Protein AF-A0A976PVK6-F1 (afdb_monomer)

Secondary structure (DSSP, 8-state):
--------------TTS-EEEEEE-HHHHHHHTT--TTS-EEEEE-S---HHHHHHHTTSSEEEEE--GGGGGSTT--S----HHHHHHHHHHHSPPTTTPPEEEEEEETGGGG--HHHHHHHHHHHHHHEEEEEEEEE----SSEEESS--EEEEEETTEEEEEE----EEE-----HHHHHHH-TTS-----

Radius of gyration: 17.53 Å; Cα contacts (8 Å, |Δi|>4): 326; chains: 1; bounding box: 33×69×38 Å

Structure (mmCIF, N/CA/C/O backbone):
data_AF-A0A976PVK6-F1
#
_entry.id   AF-A0A976PVK6-F1
#
loop_
_atom_site.group_PDB
_atom_site.id
_atom_site.type_symbol
_atom_site.label_atom_id
_atom_site.label_alt_id
_atom_site.label_comp_id
_atom_site.label_asym_id
_atom_site.label_entity_id
_atom_site.label_seq_id
_atom_site.pdbx_PDB_ins_code
_atom_site.Cartn_x
_atom_site.Cartn_y
_atom_site.Cartn_z
_atom_site.occupancy
_atom_site.B_iso_or_equiv
_atom_site.auth_seq_id
_atom_site.auth_comp_id
_atom_site.auth_asym_id
_atom_site.auth_atom_id
_atom_site.pdbx_PDB_model_num
ATOM 1 N N . MET A 1 1 ? 12.144 49.327 -5.787 1.00 43.81 1 MET A N 1
ATOM 2 C CA . MET A 1 1 ? 12.340 48.146 -6.653 1.00 43.81 1 MET A CA 1
ATOM 3 C C . MET A 1 1 ? 11.264 47.147 -6.272 1.00 43.81 1 MET A C 1
ATOM 5 O O . MET A 1 1 ? 11.140 46.918 -5.077 1.00 43.81 1 MET A O 1
ATOM 9 N N . PRO A 1 2 ? 10.421 46.659 -7.193 1.00 40.00 2 PRO A N 1
ATOM 10 C CA . PRO A 1 2 ? 9.428 45.652 -6.845 1.00 40.00 2 PRO A CA 1
ATOM 11 C C . PRO A 1 2 ? 10.087 44.268 -6.781 1.00 40.00 2 PRO A C 1
ATOM 13 O O . PRO A 1 2 ? 10.789 43.870 -7.710 1.00 40.00 2 PRO A O 1
ATOM 16 N N . ASP A 1 3 ? 9.851 43.563 -5.675 1.00 42.78 3 ASP A N 1
ATOM 17 C CA . ASP A 1 3 ? 10.216 42.164 -5.470 1.00 42.78 3 ASP A CA 1
ATOM 18 C C . ASP A 1 3 ? 9.449 41.267 -6.450 1.00 42.78 3 ASP A C 1
ATOM 20 O O . ASP A 1 3 ? 8.226 41.125 -6.380 1.00 42.78 3 ASP A O 1
ATOM 24 N N . GLN A 1 4 ? 10.178 40.634 -7.368 1.00 41.22 4 GLN A N 1
ATOM 25 C CA . GLN A 1 4 ? 9.670 39.526 -8.169 1.00 41.22 4 GLN A CA 1
ATOM 26 C C . GLN A 1 4 ? 9.613 38.271 -7.289 1.00 41.22 4 GLN A C 1
ATOM 28 O O . GLN A 1 4 ? 10.562 37.491 -7.228 1.00 41.22 4 GLN A O 1
ATOM 33 N N . LYS A 1 5 ? 8.480 38.042 -6.619 1.00 39.50 5 LYS A N 1
ATOM 34 C CA . LYS A 1 5 ? 8.113 36.686 -6.192 1.00 39.50 5 LYS A CA 1
ATOM 35 C C . LYS A 1 5 ? 7.828 35.882 -7.459 1.00 39.50 5 LYS A C 1
ATOM 37 O O . LYS A 1 5 ? 6.766 36.011 -8.058 1.00 39.50 5 LYS A O 1
ATOM 42 N N . SER A 1 6 ? 8.812 35.099 -7.889 1.00 40.94 6 SER A N 1
ATOM 43 C CA . SER A 1 6 ? 8.623 34.066 -8.902 1.00 40.94 6 SER A CA 1
ATOM 44 C C . SER A 1 6 ? 7.643 33.038 -8.336 1.00 40.94 6 SER A C 1
ATOM 46 O O . SER A 1 6 ? 8.011 32.209 -7.506 1.00 40.94 6 SER A O 1
ATOM 48 N N . SER A 1 7 ? 6.371 33.149 -8.720 1.00 40.78 7 SER A N 1
ATOM 49 C CA . SER A 1 7 ? 5.374 32.098 -8.538 1.00 40.78 7 SER A CA 1
ATOM 50 C C . SER A 1 7 ? 5.781 30.920 -9.418 1.00 40.78 7 SER A C 1
ATOM 52 O O . SER A 1 7 ? 5.354 30.816 -10.564 1.00 40.78 7 SER A O 1
ATOM 54 N N . GLN A 1 8 ? 6.665 30.063 -8.908 1.00 38.94 8 GLN A N 1
ATOM 55 C CA . GLN A 1 8 ? 6.861 28.741 -9.485 1.00 38.94 8 GLN A CA 1
ATOM 56 C C . GLN A 1 8 ? 5.556 27.976 -9.275 1.00 38.94 8 GLN A C 1
ATOM 58 O O . GLN A 1 8 ? 5.147 27.743 -8.137 1.00 38.94 8 GLN A O 1
ATOM 63 N N . GLU A 1 9 ? 4.875 27.640 -10.371 1.00 43.16 9 GLU A N 1
ATOM 64 C CA . GLU A 1 9 ? 3.823 26.628 -10.330 1.00 43.16 9 GLU A CA 1
ATOM 65 C C . GLU A 1 9 ? 4.388 25.379 -9.639 1.00 43.16 9 GLU A C 1
ATOM 67 O O . GLU A 1 9 ? 5.546 25.021 -9.899 1.00 43.16 9 GLU A O 1
ATOM 72 N N . PRO A 1 10 ? 3.622 24.728 -8.746 1.00 52.03 10 PRO A N 1
ATOM 73 C CA . PRO A 1 10 ? 4.087 23.514 -8.099 1.00 52.03 10 PRO A CA 1
ATOM 74 C C . PRO A 1 10 ? 4.498 22.524 -9.187 1.00 52.03 10 PRO A C 1
ATOM 76 O O . PRO A 1 10 ? 3.724 22.223 -10.101 1.00 52.03 10 PRO A O 1
ATOM 79 N N . LYS A 1 11 ? 5.754 22.072 -9.121 1.00 56.41 11 LYS A N 1
ATOM 80 C CA . LYS A 1 11 ? 6.315 21.119 -10.076 1.00 56.41 11 LYS A CA 1
ATOM 81 C C . LYS A 1 11 ? 5.390 19.899 -10.076 1.00 56.41 11 LYS A C 1
ATOM 83 O O . LYS A 1 11 ? 5.230 19.254 -9.043 1.00 56.41 11 LYS A O 1
ATOM 88 N N . ARG A 1 12 ? 4.717 19.627 -11.201 1.00 64.88 12 ARG A N 1
ATOM 89 C CA . ARG A 1 12 ? 3.823 18.465 -11.301 1.00 64.88 12 ARG A CA 1
ATOM 90 C C . ARG A 1 12 ? 4.633 17.203 -11.027 1.00 64.88 12 ARG A C 1
ATOM 92 O O . ARG A 1 12 ? 5.734 17.059 -11.557 1.00 64.88 12 ARG A O 1
ATOM 99 N N . PHE A 1 13 ? 4.076 16.315 -10.211 1.00 74.38 13 PHE A N 1
ATOM 100 C CA . PHE A 1 13 ? 4.684 15.025 -9.922 1.00 74.38 13 PHE A CA 1
ATOM 101 C C . PHE A 1 13 ? 4.971 14.268 -11.228 1.00 74.38 13 PHE A C 1
ATOM 103 O O . PHE A 1 13 ? 4.110 14.164 -12.103 1.00 74.38 13 PHE A O 1
ATOM 110 N N . ASN A 1 14 ? 6.201 13.774 -11.357 1.00 80.44 14 ASN A N 1
ATOM 111 C CA . ASN A 1 14 ? 6.622 12.880 -12.424 1.00 80.44 14 ASN A CA 1
ATOM 112 C C . ASN A 1 14 ? 7.330 11.685 -11.771 1.00 80.44 14 ASN A C 1
ATOM 114 O O . ASN A 1 14 ? 8.466 11.846 -11.323 1.00 80.44 14 ASN A O 1
ATOM 118 N N . PRO A 1 15 ? 6.705 10.495 -11.718 1.00 77.69 15 PRO A N 1
ATOM 119 C CA . PRO A 1 15 ? 7.283 9.339 -11.044 1.00 77.69 15 PRO A CA 1
ATOM 120 C C . PRO A 1 15 ? 8.607 8.914 -11.681 1.00 77.69 15 PRO A C 1
ATOM 122 O O . PRO A 1 15 ? 9.445 8.355 -10.992 1.00 77.69 15 PRO A O 1
ATOM 125 N N . ALA A 1 16 ? 8.832 9.198 -12.969 1.00 79.94 16 ALA A N 1
ATOM 126 C CA . ALA A 1 16 ? 10.061 8.832 -13.668 1.00 79.94 16 ALA A CA 1
ATOM 127 C C . ALA A 1 16 ? 11.275 9.709 -13.300 1.00 79.94 16 ALA A C 1
ATOM 129 O O . ALA A 1 16 ? 12.406 9.329 -13.601 1.00 79.94 16 ALA A O 1
ATOM 130 N N . GLU A 1 17 ? 11.072 10.872 -12.672 1.00 83.56 17 GLU A N 1
ATOM 131 C CA . GLU A 1 17 ? 12.169 11.722 -12.205 1.00 83.56 17 GLU A CA 1
ATOM 132 C C . GLU A 1 17 ? 12.610 11.288 -10.798 1.00 83.56 17 GLU A C 1
ATOM 134 O O . GLU A 1 17 ? 11.773 11.190 -9.899 1.00 83.56 17 GLU A O 1
ATOM 139 N N . PRO A 1 18 ? 13.910 11.027 -10.569 1.00 86.56 18 PRO A N 1
ATOM 140 C CA . PRO A 1 18 ? 14.423 10.793 -9.227 1.00 86.56 18 PRO A CA 1
ATOM 141 C C . PRO A 1 18 ? 14.257 12.034 -8.354 1.00 86.56 18 PRO A C 1
ATOM 143 O O . PRO A 1 18 ? 14.458 13.164 -8.809 1.00 86.56 18 PRO A O 1
ATOM 146 N N . GLY A 1 19 ? 13.986 11.813 -7.075 1.00 88.06 19 GLY A N 1
ATOM 147 C CA . GLY A 1 19 ? 13.869 12.867 -6.083 1.00 88.06 19 GLY A CA 1
ATOM 148 C C . GLY A 1 19 ? 12.623 12.735 -5.226 1.00 88.06 19 GLY A C 1
ATOM 149 O O . GLY A 1 19 ? 11.872 11.763 -5.298 1.00 88.06 19 GLY A O 1
ATOM 150 N N . THR A 1 20 ? 12.440 13.758 -4.402 1.00 89.81 20 THR A N 1
ATOM 151 C CA . THR A 1 20 ? 11.363 13.847 -3.429 1.00 89.81 20 THR A CA 1
ATOM 152 C C . THR A 1 20 ? 10.418 14.965 -3.851 1.00 89.81 20 THR A C 1
ATOM 154 O O . THR A 1 20 ? 10.863 16.092 -4.065 1.00 89.81 20 THR A O 1
ATOM 157 N N . THR A 1 21 ? 9.136 14.655 -4.034 1.00 90.44 21 THR A N 1
ATOM 158 C CA . THR A 1 21 ? 8.115 15.631 -4.456 1.00 90.44 21 THR A CA 1
ATOM 159 C C . THR A 1 21 ? 6.865 15.465 -3.609 1.00 90.44 21 THR A C 1
ATOM 161 O O . THR A 1 21 ? 6.463 14.338 -3.343 1.00 90.44 21 THR A O 1
ATOM 164 N N . GLU A 1 22 ? 6.240 16.565 -3.203 1.00 92.69 22 GLU A N 1
ATOM 165 C CA . GLU A 1 22 ? 4.929 16.550 -2.549 1.00 92.69 22 GLU A CA 1
ATOM 166 C C . GLU A 1 22 ? 3.806 16.604 -3.589 1.00 92.69 22 GLU A C 1
ATOM 168 O O . GLU A 1 22 ? 3.895 17.317 -4.592 1.00 92.69 22 GLU A O 1
ATOM 173 N N . SER A 1 23 ? 2.734 15.853 -3.358 1.00 89.81 23 SER A N 1
ATOM 174 C CA . SER A 1 23 ? 1.532 15.904 -4.184 1.00 89.81 23 SER A CA 1
ATOM 175 C C . SER A 1 23 ? 0.278 15.682 -3.342 1.00 89.81 23 SER A C 1
ATOM 177 O O . SER A 1 23 ? 0.301 14.850 -2.427 1.00 89.81 23 SER A O 1
ATOM 179 N N . PRO A 1 24 ? -0.827 16.382 -3.654 1.00 90.62 24 PRO A N 1
ATOM 180 C CA . PRO A 1 24 ? -2.097 16.141 -2.991 1.00 90.62 24 PRO A CA 1
ATOM 181 C C . PRO A 1 24 ? -2.627 14.729 -3.289 1.00 90.62 24 PRO A C 1
ATOM 183 O O . PRO A 1 24 ? -2.391 14.175 -4.364 1.00 90.62 24 PRO A O 1
ATOM 186 N N . SER A 1 25 ? -3.378 14.161 -2.349 1.00 90.06 25 SER A N 1
ATOM 187 C CA . SER A 1 25 ? -3.993 12.838 -2.444 1.00 90.06 25 SER A CA 1
ATOM 188 C C . SER A 1 25 ? -5.412 12.849 -1.870 1.00 90.06 25 SER A C 1
ATOM 190 O O . SER A 1 25 ? -5.628 12.715 -0.665 1.00 90.06 25 SER A O 1
ATOM 192 N N . LEU A 1 26 ? -6.405 12.973 -2.756 1.00 88.31 26 LEU A N 1
ATOM 193 C CA . LEU A 1 26 ? -7.822 12.861 -2.384 1.00 88.31 26 LEU A CA 1
ATOM 194 C C . LEU A 1 26 ? -8.172 11.447 -1.909 1.00 88.31 26 LEU A C 1
ATOM 196 O O . LEU A 1 26 ? -8.953 11.286 -0.972 1.00 88.31 26 LEU A O 1
ATOM 200 N N . ALA A 1 27 ? -7.539 10.437 -2.506 1.00 87.81 27 ALA A N 1
ATOM 201 C CA . ALA A 1 27 ? -7.724 9.042 -2.135 1.00 87.81 27 ALA A CA 1
ATOM 202 C C . ALA A 1 27 ? -7.263 8.775 -0.693 1.00 87.81 27 ALA A C 1
ATOM 204 O O . ALA A 1 27 ? -7.933 8.048 0.038 1.00 87.81 27 ALA A O 1
ATOM 205 N N . LEU A 1 28 ? -6.155 9.395 -0.257 1.00 90.81 28 LEU A N 1
ATOM 206 C CA . LEU A 1 28 ? -5.709 9.313 1.136 1.00 90.81 28 LEU A CA 1
ATOM 207 C C . LEU A 1 28 ? -6.747 9.942 2.067 1.00 90.81 28 LEU A C 1
ATOM 209 O O . LEU A 1 28 ? -7.157 9.307 3.032 1.00 90.81 28 LEU A O 1
ATOM 213 N N . LYS A 1 29 ? -7.218 11.154 1.758 1.00 90.56 29 LYS A N 1
ATOM 214 C CA . LYS A 1 29 ? -8.251 11.821 2.559 1.00 90.56 29 LYS A CA 1
ATOM 215 C C . LYS A 1 29 ? -9.504 10.955 2.703 1.00 90.56 29 LYS A C 1
ATOM 217 O O . LYS A 1 29 ? -10.036 10.823 3.803 1.00 90.56 29 LYS A O 1
ATOM 222 N N . TYR A 1 30 ? -9.962 10.361 1.601 1.00 89.44 30 TYR A N 1
ATOM 223 C CA . TYR A 1 30 ? -11.107 9.454 1.597 1.00 89.44 30 TYR A CA 1
ATOM 224 C C . TYR A 1 30 ? -10.855 8.237 2.491 1.00 89.44 30 TYR A C 1
ATOM 226 O O . TYR A 1 30 ? -11.660 7.963 3.377 1.00 89.44 30 TYR A O 1
ATOM 234 N N . LEU A 1 31 ? -9.706 7.572 2.328 1.00 90.50 31 LEU A N 1
ATOM 235 C CA . LEU A 1 31 ? -9.296 6.429 3.143 1.00 90.50 31 LEU A CA 1
ATOM 236 C C . LEU A 1 31 ? -9.270 6.763 4.640 1.00 90.50 31 LEU A C 1
ATOM 238 O O . LEU A 1 31 ? -9.793 6.008 5.455 1.00 90.50 31 LEU A O 1
ATOM 242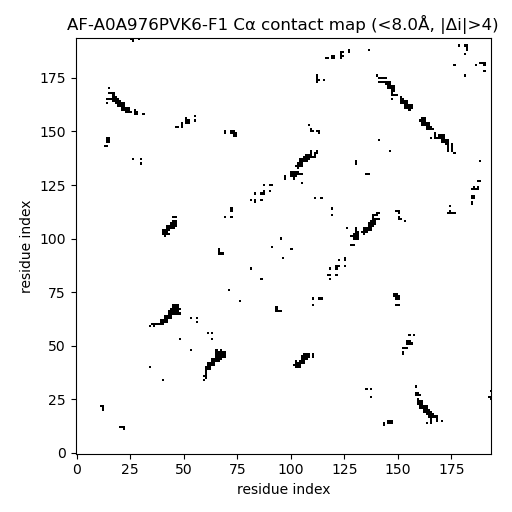 N N . LEU A 1 32 ? -8.669 7.893 5.010 1.00 88.25 32 LEU A N 1
ATOM 243 C CA . LEU A 1 32 ? -8.561 8.317 6.404 1.00 88.25 32 LEU A CA 1
ATOM 244 C C . LEU A 1 32 ? -9.927 8.661 7.009 1.00 88.25 32 LEU A C 1
ATOM 246 O O . LEU A 1 32 ? -10.105 8.499 8.210 1.00 88.25 32 LEU A O 1
ATOM 250 N N . GLY A 1 33 ? -10.916 9.038 6.193 1.00 85.38 33 GLY A N 1
ATOM 251 C CA . GLY A 1 33 ? -12.306 9.180 6.632 1.00 85.38 33 GLY A CA 1
ATOM 252 C C . GLY A 1 33 ? -12.946 7.874 7.124 1.00 85.38 33 GLY A C 1
ATOM 253 O O . GLY A 1 33 ? -13.927 7.926 7.863 1.00 85.38 33 GLY A O 1
ATOM 254 N N . TYR A 1 34 ? -12.393 6.710 6.760 1.00 80.38 34 TYR A N 1
ATOM 255 C CA . TYR A 1 34 ? -12.820 5.406 7.286 1.00 80.38 34 TYR A CA 1
ATOM 256 C C . TYR A 1 34 ? -12.156 5.039 8.615 1.00 80.38 34 TYR A C 1
ATOM 258 O O . TYR A 1 34 ? -12.634 4.134 9.306 1.00 80.38 34 TYR A O 1
ATOM 266 N N . LEU A 1 35 ? -11.068 5.720 8.986 1.00 80.88 35 LEU A N 1
ATOM 267 C CA . LEU A 1 35 ? -10.453 5.567 10.297 1.00 80.88 35 LEU A CA 1
ATOM 268 C C . LEU A 1 35 ? -11.247 6.390 11.311 1.00 80.88 35 LEU A C 1
ATOM 270 O O . LEU A 1 35 ? -11.014 7.576 11.516 1.00 80.88 35 LEU A O 1
ATOM 274 N N . ASP A 1 36 ? -12.214 5.731 11.940 1.00 68.38 36 ASP A N 1
ATOM 275 C CA . ASP A 1 36 ? -12.962 6.282 13.066 1.00 68.38 36 ASP A CA 1
ATOM 276 C C . ASP A 1 36 ? -12.055 6.367 14.306 1.00 68.38 36 ASP A C 1
ATOM 278 O O . ASP A 1 36 ? -11.472 5.368 14.735 1.00 68.38 36 ASP A O 1
ATOM 282 N N . GLU A 1 37 ? -11.964 7.551 14.917 1.00 62.62 37 GLU A N 1
ATOM 283 C CA . GLU A 1 37 ? -11.204 7.787 16.153 1.00 62.62 37 GLU A CA 1
ATOM 284 C C . GLU A 1 37 ? -11.664 6.879 17.310 1.00 62.62 37 GLU A C 1
ATOM 286 O O . GLU A 1 37 ? -10.880 6.548 18.206 1.00 62.62 37 GLU A O 1
ATOM 291 N N . THR A 1 38 ? -12.923 6.432 17.281 1.00 59.00 38 THR A N 1
ATOM 292 C CA . THR A 1 38 ? -13.561 5.642 18.341 1.00 59.00 38 THR A CA 1
ATOM 293 C C . THR A 1 38 ? -13.473 4.129 18.133 1.00 59.00 38 THR A C 1
ATOM 295 O O . THR A 1 38 ? -13.734 3.365 19.070 1.00 59.00 38 THR A O 1
ATOM 298 N N . ARG A 1 39 ? -13.070 3.667 16.941 1.00 80.19 39 ARG A N 1
ATOM 299 C CA . ARG A 1 39 ? -12.997 2.240 16.605 1.00 80.19 39 ARG A CA 1
ATOM 300 C C . ARG A 1 39 ? -11.556 1.802 16.381 1.00 80.19 39 ARG A C 1
ATOM 302 O O . ARG A 1 39 ? -10.885 2.241 15.453 1.00 80.19 39 ARG A O 1
ATOM 309 N N . TRP A 1 40 ? -11.119 0.831 17.183 1.00 88.56 40 TRP A N 1
ATOM 310 C CA . TRP A 1 40 ? -9.824 0.190 16.982 1.00 88.56 40 TRP A CA 1
ATOM 311 C C . TRP A 1 40 ? -9.748 -0.489 15.609 1.00 88.56 40 TRP A C 1
ATOM 313 O O . TRP A 1 40 ? -10.516 -1.419 15.346 1.00 88.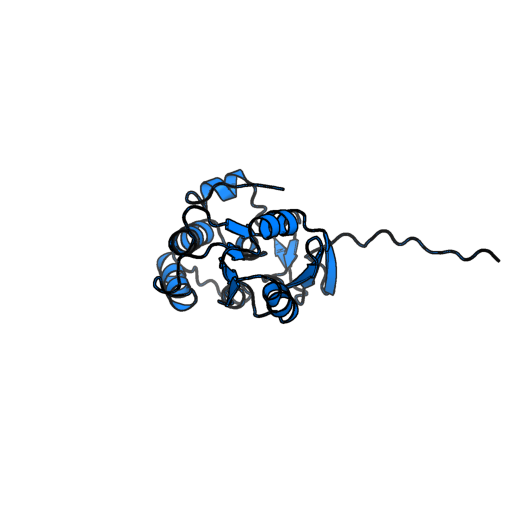56 40 TRP A O 1
ATOM 323 N N . SER A 1 41 ? -8.807 -0.054 14.771 1.00 92.50 41 SER A N 1
ATOM 324 C CA . SER A 1 41 ? -8.630 -0.555 13.401 1.00 92.50 41 SER A CA 1
ATOM 325 C C . SER A 1 41 ? -7.295 -1.286 13.223 1.00 92.50 41 SER A C 1
ATOM 327 O O . SER A 1 41 ? -6.295 -0.955 13.861 1.00 92.50 41 SER A O 1
ATOM 329 N N . LYS A 1 42 ? -7.245 -2.293 12.349 1.00 95.12 42 LYS A N 1
ATOM 330 C CA . LYS A 1 42 ? -5.987 -2.941 11.938 1.00 95.12 42 LYS A CA 1
ATOM 331 C C . LYS A 1 42 ? -5.599 -2.487 10.535 1.00 95.12 42 LYS A C 1
ATOM 333 O O . LYS A 1 42 ? -6.363 -2.693 9.594 1.00 95.12 42 LYS A O 1
ATOM 338 N N . VAL A 1 43 ? -4.400 -1.928 10.402 1.00 96.38 43 VAL A N 1
ATOM 339 C CA . VAL A 1 43 ? -3.846 -1.435 9.135 1.00 96.38 43 VAL A CA 1
ATOM 340 C C . VAL A 1 43 ? -2.658 -2.308 8.741 1.00 96.38 43 VAL A C 1
ATOM 342 O O . VAL A 1 43 ? -1.760 -2.525 9.552 1.00 96.38 43 VAL A O 1
ATOM 345 N N . LEU A 1 44 ? -2.656 -2.819 7.513 1.00 97.81 44 LEU A N 1
ATOM 346 C CA . LEU A 1 44 ? -1.528 -3.533 6.919 1.00 97.81 44 LEU A CA 1
ATOM 347 C C . LEU A 1 44 ? -0.866 -2.656 5.861 1.00 97.81 44 LEU A C 1
ATOM 349 O O . LEU A 1 44 ? -1.492 -2.328 4.862 1.00 97.81 44 LEU A O 1
ATOM 353 N N . ASP A 1 45 ? 0.400 -2.326 6.052 1.00 97.19 45 ASP A N 1
ATOM 354 C CA . ASP A 1 45 ? 1.241 -1.632 5.087 1.00 97.19 45 ASP A CA 1
ATOM 355 C C . ASP A 1 45 ? 2.089 -2.645 4.305 1.00 97.19 45 ASP A C 1
ATOM 357 O O . ASP A 1 45 ? 2.853 -3.424 4.884 1.00 97.19 45 ASP A O 1
ATOM 361 N N . LEU A 1 46 ? 1.918 -2.674 2.982 1.00 96.69 46 LEU A N 1
ATOM 362 C CA . LEU A 1 46 ? 2.693 -3.532 2.082 1.00 96.69 46 LEU A CA 1
ATOM 363 C C . LEU A 1 46 ? 3.979 -2.856 1.591 1.00 96.69 46 LEU A C 1
ATOM 365 O O . LEU A 1 46 ? 4.797 -3.517 0.951 1.00 96.69 46 LEU A O 1
ATOM 369 N N . GLY A 1 47 ? 4.155 -1.564 1.864 1.00 94.06 47 GLY A N 1
ATOM 370 C CA . GLY A 1 47 ? 5.382 -0.827 1.609 1.00 94.06 47 GLY A CA 1
ATOM 371 C C . GLY A 1 47 ? 6.435 -1.031 2.704 1.00 94.06 47 GLY A C 1
ATOM 372 O O . GLY A 1 47 ? 6.190 -1.709 3.710 1.00 94.06 47 GLY A O 1
ATOM 373 N N . PRO A 1 48 ? 7.632 -0.456 2.516 1.00 92.69 48 PRO A N 1
ATOM 374 C CA . PRO A 1 48 ? 8.678 -0.471 3.526 1.00 92.69 48 PRO A CA 1
ATOM 375 C C . PRO A 1 48 ? 8.287 0.368 4.743 1.00 92.69 48 PRO A C 1
ATOM 377 O O . PRO A 1 48 ? 7.460 1.277 4.668 1.00 92.69 48 PRO A O 1
ATOM 380 N N . ALA A 1 49 ? 8.942 0.108 5.874 1.00 94.25 49 ALA A N 1
ATOM 381 C CA . ALA A 1 49 ? 8.731 0.894 7.081 1.00 94.25 49 ALA A CA 1
ATOM 382 C C . ALA A 1 49 ? 9.220 2.340 6.897 1.00 94.25 49 ALA A C 1
ATOM 384 O O . ALA A 1 49 ? 10.420 2.620 6.922 1.00 94.25 49 ALA A O 1
ATOM 385 N N . VAL A 1 50 ? 8.274 3.267 6.747 1.00 95.56 50 VAL A N 1
ATOM 386 C CA . VAL A 1 50 ? 8.528 4.708 6.646 1.00 95.56 50 VAL A CA 1
ATOM 387 C C . VAL A 1 50 ? 8.189 5.369 7.978 1.00 95.56 50 VAL A C 1
ATOM 389 O O . VAL A 1 50 ? 7.036 5.362 8.404 1.00 95.56 50 VAL A O 1
ATOM 392 N N . GLY A 1 51 ? 9.187 5.973 8.631 1.00 96.06 51 GLY A N 1
ATOM 393 C CA . GLY A 1 51 ? 9.024 6.576 9.960 1.00 96.06 51 GLY A CA 1
ATOM 394 C C . GLY A 1 51 ? 7.913 7.627 10.024 1.00 96.06 51 GLY A C 1
ATOM 395 O O . GLY A 1 51 ? 7.137 7.623 10.972 1.00 96.06 51 GLY A O 1
ATOM 396 N N . ALA A 1 52 ? 7.777 8.455 8.983 1.00 95.56 52 ALA A N 1
ATOM 397 C CA . ALA A 1 52 ? 6.703 9.444 8.888 1.00 95.56 52 ALA A CA 1
ATOM 398 C C . ALA A 1 52 ? 5.304 8.800 8.879 1.00 95.56 52 ALA A C 1
ATOM 400 O O . ALA A 1 52 ? 4.413 9.284 9.566 1.00 95.56 52 ALA A O 1
ATOM 401 N N . ASN A 1 53 ? 5.120 7.675 8.176 1.00 96.31 53 ASN A N 1
ATOM 402 C CA . ASN A 1 53 ? 3.836 6.963 8.145 1.00 96.31 53 ASN A CA 1
ATOM 403 C C . ASN A 1 53 ? 3.533 6.322 9.497 1.00 96.31 53 ASN A C 1
ATOM 405 O O . ASN A 1 53 ? 2.405 6.399 9.973 1.00 96.31 53 ASN A O 1
ATOM 409 N N . VAL A 1 54 ? 4.540 5.705 10.126 1.00 96.50 54 VAL A N 1
ATOM 410 C CA . VAL A 1 54 ? 4.393 5.107 11.459 1.00 96.50 54 VAL A CA 1
ATOM 411 C C . VAL A 1 54 ? 3.968 6.170 12.467 1.00 96.50 54 VAL A C 1
ATOM 413 O O . VAL A 1 54 ? 2.971 5.967 13.153 1.00 96.50 54 VAL A O 1
ATOM 416 N N . GLU A 1 55 ? 4.675 7.304 12.506 1.00 96.00 55 GLU A N 1
ATOM 417 C CA . GLU A 1 55 ? 4.348 8.451 13.360 1.00 96.00 55 GLU A CA 1
ATOM 418 C C . GLU A 1 55 ? 2.926 8.953 13.074 1.00 96.00 55 GLU A C 1
ATOM 420 O O . GLU A 1 55 ? 2.125 9.098 13.995 1.00 96.00 55 GLU A O 1
ATOM 425 N N . PHE A 1 56 ? 2.573 9.125 11.796 1.00 94.62 56 PHE A N 1
ATOM 426 C CA . PHE A 1 56 ? 1.243 9.561 11.379 1.00 94.62 56 PHE A CA 1
ATOM 427 C C . PHE A 1 56 ? 0.143 8.617 11.877 1.00 94.62 56 PHE A C 1
ATOM 429 O O . PHE A 1 56 ? -0.877 9.078 12.376 1.00 94.62 56 PHE A O 1
ATOM 436 N N . PHE A 1 57 ? 0.328 7.298 11.803 1.00 93.00 57 PHE A N 1
ATOM 437 C CA . PHE A 1 57 ? -0.683 6.354 12.284 1.00 93.00 57 PHE A CA 1
ATOM 438 C C . PHE A 1 57 ? -0.810 6.305 13.815 1.00 93.00 57 PHE A C 1
ATOM 440 O O . PHE A 1 57 ? -1.842 5.844 14.303 1.00 93.00 57 PHE A O 1
ATOM 447 N N . THR A 1 58 ? 0.158 6.826 14.585 1.00 91.62 58 THR A N 1
ATOM 448 C CA . THR A 1 58 ? 0.044 6.892 16.059 1.00 91.62 58 THR A CA 1
ATOM 449 C C . THR A 1 58 ? -1.063 7.826 16.547 1.00 91.62 58 THR A C 1
ATOM 451 O O . THR A 1 58 ? -1.547 7.655 17.664 1.00 91.62 58 THR A O 1
ATOM 454 N N . GLN A 1 59 ? -1.494 8.783 15.716 1.00 89.75 59 GLN A N 1
ATOM 455 C CA . GLN A 1 59 ? -2.594 9.692 16.053 1.00 89.75 59 GLN A CA 1
ATOM 456 C C . GLN A 1 59 ? -3.978 9.026 15.935 1.00 89.75 59 GLN A C 1
ATOM 458 O O . GLN A 1 59 ? -4.971 9.604 16.366 1.00 89.75 59 GLN A O 1
ATOM 463 N N . TYR A 1 60 ? -4.053 7.815 15.369 1.00 90.25 60 TYR A N 1
ATOM 464 C CA . TYR A 1 60 ? -5.287 7.048 15.216 1.00 90.25 60 TYR A CA 1
ATOM 465 C C . TYR A 1 60 ? -5.324 5.867 16.186 1.00 90.25 60 TYR A C 1
ATOM 467 O O . TYR A 1 60 ? -4.302 5.260 16.508 1.00 90.25 60 TYR A O 1
ATOM 475 N N . SER A 1 61 ? -6.533 5.464 16.578 1.00 91.19 61 SER A N 1
ATOM 476 C CA . SER A 1 61 ? -6.789 4.224 17.317 1.00 91.19 61 SER A CA 1
ATOM 477 C C . SER A 1 61 ? -6.569 2.996 16.419 1.00 91.19 61 SER A C 1
ATOM 479 O O . SER A 1 61 ? -7.520 2.318 16.032 1.00 91.19 61 SER A O 1
ATOM 481 N N . CYS A 1 62 ? -5.324 2.703 16.033 1.00 92.56 62 CYS A N 1
ATOM 482 C CA . CYS A 1 62 ? -5.028 1.595 15.131 1.00 92.56 62 CYS A CA 1
ATOM 483 C C . CYS A 1 62 ? -3.773 0.794 15.496 1.00 92.56 62 CYS A C 1
ATOM 485 O O . CYS A 1 62 ? -2.858 1.268 16.169 1.00 92.56 62 CYS A O 1
ATOM 487 N N . LYS A 1 63 ? -3.729 -0.455 15.019 1.00 94.19 63 LYS A N 1
ATOM 488 C CA . LYS A 1 63 ? -2.517 -1.278 15.001 1.00 94.19 63 LYS A CA 1
ATOM 489 C C . LYS A 1 63 ? -1.986 -1.365 13.578 1.00 94.19 63 LYS A C 1
ATOM 491 O O . LYS A 1 63 ? -2.641 -1.969 12.727 1.00 94.19 63 LYS A O 1
ATOM 496 N N . LEU A 1 64 ? -0.791 -0.825 13.362 1.00 95.94 64 LEU A N 1
ATOM 497 C CA . LEU A 1 64 ? -0.072 -0.908 12.096 1.00 95.94 64 LEU A CA 1
ATOM 498 C C . LEU A 1 64 ? 0.777 -2.187 12.030 1.00 95.94 64 LEU A C 1
ATOM 500 O O . LEU A 1 64 ? 1.517 -2.509 12.961 1.00 95.94 64 LEU A O 1
ATOM 504 N N . PHE A 1 65 ? 0.669 -2.908 10.920 1.00 97.25 65 PHE A N 1
ATOM 505 C CA . PHE A 1 65 ? 1.495 -4.056 10.552 1.00 97.25 65 PHE A CA 1
ATOM 506 C C . PHE A 1 65 ? 2.234 -3.710 9.264 1.00 97.25 65 PHE A C 1
ATOM 508 O O . PHE A 1 65 ? 1.630 -3.124 8.377 1.00 97.25 65 PHE A O 1
ATOM 515 N N . ILE A 1 66 ? 3.509 -4.075 9.146 1.00 96.25 66 ILE A N 1
ATOM 516 C CA . ILE A 1 66 ? 4.333 -3.757 7.972 1.00 96.25 66 ILE A CA 1
ATOM 517 C C . ILE A 1 66 ? 4.872 -5.067 7.405 1.00 96.25 66 ILE A C 1
ATOM 519 O O . ILE A 1 66 ? 5.517 -5.822 8.133 1.00 96.25 66 ILE A O 1
ATOM 523 N N . ALA A 1 67 ? 4.578 -5.337 6.134 1.00 94.38 67 ALA A N 1
ATOM 524 C CA . ALA A 1 67 ? 5.003 -6.548 5.431 1.00 94.38 67 ALA A CA 1
ATOM 525 C C . ALA A 1 67 ? 6.175 -6.312 4.464 1.00 94.38 67 ALA A C 1
ATOM 527 O O . ALA A 1 67 ? 6.891 -7.260 4.164 1.00 94.38 67 ALA A O 1
ATOM 528 N N . ASP A 1 68 ? 6.374 -5.074 3.989 1.00 92.25 68 ASP A N 1
ATOM 529 C CA . ASP A 1 68 ? 7.435 -4.692 3.043 1.00 92.25 68 ASP A CA 1
ATOM 530 C C . ASP A 1 68 ? 7.578 -5.652 1.848 1.00 92.25 68 ASP A C 1
ATOM 532 O O . ASP A 1 68 ? 8.595 -6.315 1.629 1.00 92.25 68 ASP A O 1
ATOM 536 N N . LEU A 1 69 ? 6.525 -5.716 1.035 1.00 91.00 69 LEU A N 1
ATOM 537 C CA . LEU A 1 69 ? 6.537 -6.501 -0.192 1.00 91.00 69 LEU A CA 1
ATOM 538 C C . LEU A 1 69 ? 7.394 -5.858 -1.282 1.00 91.00 69 LEU A C 1
ATOM 540 O O . LEU A 1 69 ? 7.807 -6.555 -2.202 1.00 91.00 69 LEU A O 1
ATOM 544 N N . PHE A 1 70 ? 7.708 -4.565 -1.204 1.00 87.94 70 PHE A N 1
ATOM 545 C CA . PHE A 1 70 ? 8.401 -3.833 -2.271 1.00 87.94 70 PHE A CA 1
ATOM 546 C C . PHE A 1 70 ? 9.754 -4.445 -2.626 1.00 87.94 70 PHE A C 1
ATOM 548 O O . PHE A 1 70 ? 10.121 -4.491 -3.802 1.00 87.94 70 PHE A O 1
ATOM 555 N N . GLN A 1 71 ? 10.463 -4.992 -1.635 1.00 78.88 71 GLN A N 1
ATOM 556 C CA . GLN A 1 71 ? 11.724 -5.702 -1.852 1.00 78.88 71 GLN A CA 1
ATOM 557 C C . GLN A 1 71 ? 11.574 -6.914 -2.773 1.00 78.88 71 GLN A C 1
ATOM 559 O O . GLN A 1 71 ? 12.500 -7.254 -3.511 1.00 78.88 71 GLN A O 1
ATOM 564 N N . ALA A 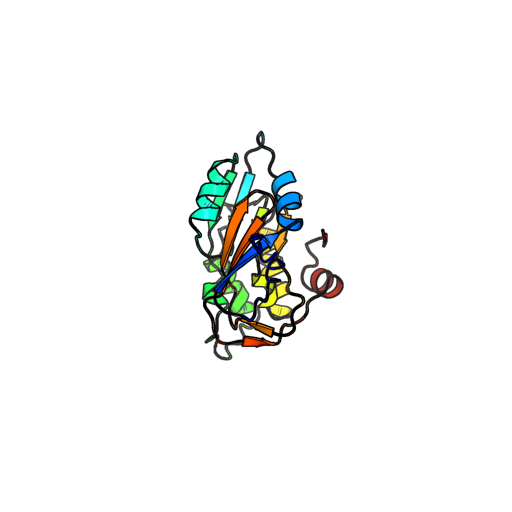1 72 ? 10.404 -7.554 -2.774 1.00 76.56 72 ALA A N 1
ATOM 565 C CA . ALA A 1 72 ? 10.127 -8.614 -3.719 1.00 76.56 72 ALA A CA 1
ATOM 566 C C . ALA A 1 72 ? 9.953 -8.054 -5.137 1.00 76.56 72 ALA A C 1
ATOM 568 O O . ALA A 1 72 ? 10.298 -8.773 -6.068 1.00 76.56 72 ALA A O 1
ATOM 569 N N . PHE A 1 73 ? 9.427 -6.833 -5.330 1.00 74.62 73 PHE A N 1
ATOM 570 C CA . PHE A 1 73 ? 8.955 -6.252 -6.609 1.00 74.62 73 PHE A CA 1
ATOM 571 C C . PHE A 1 73 ? 9.942 -5.327 -7.364 1.00 74.62 73 PHE A C 1
ATOM 573 O O . PHE A 1 73 ? 9.535 -4.628 -8.288 1.00 74.62 73 PHE A O 1
ATOM 580 N N . GLY A 1 74 ? 11.243 -5.356 -7.038 1.00 65.38 74 GLY A N 1
ATOM 581 C CA . GLY A 1 74 ? 12.283 -4.534 -7.690 1.00 65.38 74 GLY A CA 1
ATOM 582 C C . GLY A 1 74 ? 13.015 -5.156 -8.905 1.00 65.38 74 GLY A C 1
ATOM 583 O O . GLY A 1 74 ? 12.818 -6.328 -9.238 1.00 65.38 74 GLY A O 1
ATOM 584 N N . PRO A 1 75 ? 13.911 -4.397 -9.570 1.00 54.44 75 PRO A N 1
ATOM 585 C CA . PRO A 1 75 ? 14.728 -4.860 -10.694 1.00 54.44 75 PRO A CA 1
ATOM 586 C C . PRO A 1 75 ? 15.703 -5.951 -10.249 1.00 54.44 75 PRO A C 1
ATOM 588 O O . PRO A 1 75 ? 16.275 -5.894 -9.162 1.00 54.44 75 PRO A O 1
ATOM 591 N N . GLY A 1 76 ? 15.907 -6.957 -11.098 1.00 52.50 76 GLY A N 1
ATOM 592 C CA . GLY A 1 76 ? 16.642 -8.164 -10.710 1.00 52.50 76 GLY A CA 1
ATOM 593 C C . GLY A 1 76 ? 15.746 -9.263 -10.137 1.00 52.50 76 GLY A C 1
ATOM 594 O O . GLY A 1 76 ? 16.254 -10.334 -9.797 1.00 52.50 76 GLY A O 1
ATOM 595 N N . ARG A 1 77 ? 14.415 -9.075 -10.170 1.00 60.81 77 ARG A N 1
ATOM 596 C CA . ARG A 1 77 ? 13.518 -10.151 -10.603 1.00 60.81 77 ARG A CA 1
ATOM 597 C C . ARG A 1 77 ? 14.059 -10.672 -11.921 1.00 60.81 77 ARG A C 1
ATOM 599 O O . ARG A 1 77 ? 13.693 -10.192 -12.988 1.00 60.81 77 ARG A O 1
ATOM 606 N N . GLY A 1 78 ? 15.015 -11.595 -11.875 1.00 43.19 78 GLY A N 1
ATOM 607 C CA . GLY A 1 78 ? 15.341 -12.377 -13.052 1.00 43.19 78 GLY A CA 1
ATOM 608 C C . GLY A 1 78 ? 14.036 -12.933 -13.611 1.00 43.19 78 GLY A C 1
ATOM 609 O O . GLY A 1 78 ? 13.021 -12.959 -12.919 1.00 43.19 78 GLY A O 1
ATOM 610 N N . ASN A 1 79 ? 14.065 -13.426 -14.835 1.00 44.22 79 ASN A N 1
ATOM 611 C CA . ASN A 1 79 ? 12.939 -14.085 -15.489 1.00 44.22 79 ASN A CA 1
ATOM 612 C C . ASN A 1 79 ? 12.429 -15.359 -14.756 1.00 44.22 79 ASN A C 1
ATOM 614 O O . ASN A 1 79 ? 11.915 -16.271 -15.393 1.00 44.22 79 ASN A O 1
ATOM 618 N N . LEU A 1 80 ? 12.602 -15.467 -13.430 1.00 48.88 80 LEU A N 1
ATOM 619 C CA . LEU A 1 80 ? 11.633 -16.042 -12.510 1.00 48.88 80 LEU A CA 1
ATOM 620 C C . LEU A 1 80 ? 10.279 -15.394 -12.803 1.00 48.88 80 LEU A C 1
ATOM 622 O O . LEU A 1 80 ? 9.800 -14.539 -12.065 1.00 48.88 80 LEU A O 1
ATOM 626 N N . GLU A 1 81 ? 9.658 -15.853 -13.889 1.00 52.53 81 GLU A N 1
ATOM 627 C CA . GLU A 1 81 ? 8.233 -16.095 -13.909 1.00 52.53 81 GLU A CA 1
ATOM 628 C C . GLU A 1 81 ? 7.933 -16.748 -12.567 1.00 52.53 81 GLU A C 1
ATOM 630 O O . GLU A 1 81 ? 8.203 -17.935 -12.336 1.00 52.53 81 GLU A O 1
ATOM 635 N N . LEU A 1 82 ? 7.459 -15.945 -11.621 1.00 56.75 82 LEU A N 1
ATOM 636 C CA . LEU A 1 82 ? 6.816 -16.481 -10.453 1.00 56.75 82 LEU A CA 1
ATOM 637 C C . LEU A 1 82 ? 5.521 -17.066 -11.000 1.00 56.75 82 LEU A C 1
ATOM 639 O O . LEU A 1 82 ? 4.469 -16.446 -10.910 1.00 56.75 82 LEU A O 1
ATOM 643 N N . SER A 1 83 ? 5.611 -18.262 -11.598 1.00 63.75 83 SER A N 1
ATOM 644 C CA . SER A 1 83 ? 4.452 -19.104 -11.870 1.00 63.75 83 SER A CA 1
ATOM 645 C C . SER A 1 83 ? 3.535 -18.993 -10.656 1.00 63.75 83 SER A C 1
ATOM 647 O O . SER A 1 83 ? 4.040 -18.944 -9.529 1.00 63.75 83 SER A O 1
ATOM 649 N N . GLY A 1 84 ? 2.216 -18.905 -10.844 1.00 66.31 84 GLY A N 1
ATOM 650 C CA . GLY A 1 84 ? 1.304 -18.503 -9.759 1.00 66.31 84 GLY A CA 1
ATOM 651 C C . GLY A 1 84 ? 1.529 -19.231 -8.418 1.00 66.31 84 GLY A C 1
ATOM 652 O O . GLY A 1 84 ? 1.343 -18.649 -7.350 1.00 66.31 84 GLY A O 1
ATOM 653 N N . GLY A 1 85 ? 2.030 -20.475 -8.444 1.00 79.56 85 GLY A N 1
ATOM 654 C CA . GLY A 1 85 ? 2.455 -21.218 -7.252 1.00 79.56 85 GLY A CA 1
ATOM 655 C C . GLY A 1 85 ? 3.662 -20.639 -6.490 1.00 79.56 85 GLY A C 1
ATOM 656 O O . GLY A 1 85 ? 3.653 -20.640 -5.258 1.00 79.56 85 GLY A O 1
ATOM 657 N N . ALA A 1 86 ? 4.691 -20.135 -7.176 1.00 82.75 86 ALA A N 1
ATOM 658 C CA . ALA A 1 86 ? 5.861 -19.508 -6.557 1.00 82.75 86 ALA A CA 1
ATOM 659 C C . ALA A 1 86 ? 5.505 -18.167 -5.898 1.00 82.75 86 ALA A C 1
ATOM 661 O O . ALA A 1 86 ? 5.857 -17.953 -4.736 1.00 82.75 86 ALA A O 1
ATOM 662 N N . LEU A 1 87 ? 4.738 -17.316 -6.591 1.00 85.81 87 LEU A N 1
ATOM 663 C CA . LEU A 1 87 ? 4.234 -16.067 -6.016 1.00 85.81 87 LEU A CA 1
ATOM 664 C C . LEU A 1 87 ? 3.334 -16.344 -4.809 1.00 85.81 87 LEU A C 1
ATOM 666 O O . LEU A 1 87 ? 3.517 -15.747 -3.753 1.00 85.81 87 LEU A O 1
ATOM 670 N N . SER A 1 88 ? 2.404 -17.297 -4.928 1.00 89.44 88 SER A N 1
ATOM 671 C CA . SER A 1 88 ? 1.510 -17.650 -3.824 1.00 89.44 88 SER A CA 1
ATOM 672 C C . SER A 1 88 ? 2.276 -18.093 -2.577 1.00 89.44 88 SER A C 1
ATOM 674 O O . SER A 1 88 ? 1.908 -17.708 -1.471 1.00 89.44 88 SER A O 1
ATOM 676 N N . ARG A 1 89 ? 3.335 -18.898 -2.729 1.00 89.38 89 ARG A N 1
ATOM 677 C CA . ARG A 1 89 ? 4.167 -19.319 -1.594 1.00 89.38 89 ARG A CA 1
ATOM 678 C C . ARG A 1 89 ? 4.897 -18.135 -0.970 1.00 89.38 89 ARG A C 1
ATOM 680 O O . ARG A 1 89 ? 4.965 -18.051 0.249 1.00 89.38 89 ARG A O 1
ATOM 687 N N . ARG A 1 90 ? 5.423 -17.231 -1.796 1.00 87.31 90 ARG A N 1
ATOM 688 C CA . ARG A 1 90 ? 6.118 -16.034 -1.322 1.00 87.31 90 ARG A CA 1
ATOM 689 C C . ARG A 1 90 ? 5.182 -15.127 -0.525 1.00 87.31 90 ARG A C 1
ATOM 691 O O . ARG A 1 90 ? 5.510 -14.749 0.590 1.00 87.31 90 ARG A O 1
ATOM 698 N N . LEU A 1 91 ? 3.985 -14.863 -1.047 1.00 91.38 91 LEU A N 1
ATOM 699 C CA . LEU A 1 91 ? 2.968 -14.077 -0.347 1.00 91.38 91 LEU A CA 1
ATOM 700 C C . LEU A 1 91 ? 2.564 -14.719 0.986 1.00 91.38 91 LEU A C 1
ATOM 702 O O . LEU A 1 91 ? 2.407 -14.011 1.966 1.00 91.38 91 LEU A O 1
ATOM 706 N N . GLN A 1 92 ? 2.463 -16.050 1.063 1.00 91.19 92 GLN A N 1
ATOM 707 C CA . GLN A 1 92 ? 2.197 -16.748 2.331 1.00 91.19 92 GLN A CA 1
ATOM 708 C C . GLN A 1 92 ? 3.315 -16.597 3.371 1.00 91.19 92 GLN A C 1
ATOM 710 O O . GLN A 1 92 ? 3.050 -16.770 4.557 1.00 91.19 92 GLN A O 1
ATOM 715 N N . GLN A 1 93 ? 4.553 -16.350 2.936 1.00 90.56 93 GLN A N 1
ATOM 716 C CA . GLN A 1 93 ? 5.705 -16.161 3.818 1.00 90.56 93 GLN A CA 1
ATOM 717 C C . GLN A 1 93 ? 5.830 -14.710 4.285 1.00 90.56 93 GLN A C 1
ATOM 719 O O . GLN A 1 93 ? 6.123 -14.481 5.455 1.00 90.56 93 GLN A O 1
ATOM 724 N N . ASP A 1 94 ? 5.610 -13.761 3.374 1.00 91.06 94 ASP A N 1
ATOM 725 C CA . ASP A 1 94 ? 5.848 -12.339 3.628 1.00 91.06 94 ASP A CA 1
ATOM 726 C C . ASP A 1 94 ? 4.617 -11.630 4.223 1.00 91.06 94 ASP A C 1
ATOM 728 O O . ASP A 1 94 ? 4.756 -10.632 4.927 1.00 91.06 94 ASP A O 1
ATOM 732 N N . LEU A 1 95 ? 3.399 -12.124 3.962 1.00 94.44 95 LEU A N 1
ATOM 733 C CA . LEU A 1 95 ? 2.179 -11.545 4.528 1.00 94.44 95 LEU A CA 1
ATOM 734 C C . LEU A 1 95 ? 1.895 -12.063 5.947 1.00 94.44 95 LEU A C 1
ATOM 736 O O . LEU A 1 95 ? 2.214 -13.211 6.272 1.00 94.44 95 LEU A O 1
ATOM 740 N N . PRO A 1 96 ? 1.204 -11.263 6.784 1.00 93.88 96 PRO A N 1
ATOM 741 C CA . PRO A 1 96 ? 0.731 -11.720 8.081 1.00 93.88 96 PRO A CA 1
ATOM 742 C C . PRO A 1 96 ? -0.128 -12.984 7.986 1.00 93.88 96 PRO A C 1
ATOM 744 O O . PRO A 1 96 ? -0.935 -13.166 7.071 1.00 93.88 96 PRO A O 1
ATOM 747 N N . SER A 1 97 ? 0.002 -13.840 8.993 1.00 90.88 97 SER A N 1
ATOM 748 C CA . SER A 1 97 ? -0.816 -15.038 9.138 1.00 90.88 97 SER A CA 1
ATOM 749 C C . SER A 1 97 ? -2.290 -14.697 9.416 1.00 90.88 97 SER A C 1
ATOM 751 O O . SER A 1 97 ? -2.632 -13.620 9.908 1.00 90.88 97 SER A O 1
ATOM 753 N N . ARG A 1 98 ? -3.201 -15.628 9.099 1.00 86.31 98 ARG A N 1
ATOM 754 C CA . ARG A 1 98 ? -4.661 -15.402 9.182 1.00 86.31 98 ARG A CA 1
ATOM 755 C C . ARG A 1 98 ? -5.189 -15.100 10.590 1.00 86.31 98 ARG A C 1
ATOM 757 O O . ARG A 1 98 ? -6.261 -14.525 10.711 1.00 86.31 98 ARG A O 1
ATOM 764 N N . ASP A 1 99 ? -4.468 -15.477 11.637 1.00 89.81 99 ASP A N 1
ATOM 765 C CA . ASP 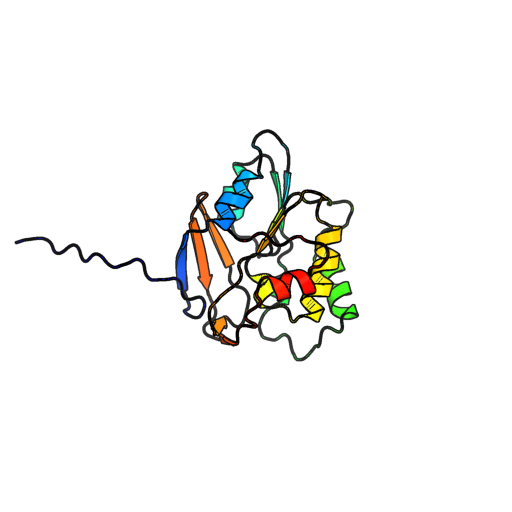A 1 99 ? -4.766 -15.136 13.035 1.00 89.81 99 ASP A CA 1
ATOM 766 C C . ASP A 1 99 ? -4.519 -13.651 13.359 1.00 89.81 99 ASP A C 1
ATOM 768 O O . ASP A 1 99 ? -5.102 -13.111 14.300 1.00 89.81 99 ASP A O 1
ATOM 772 N N . GLN A 1 100 ? -3.693 -12.967 12.565 1.00 91.38 100 GLN A N 1
ATOM 773 C CA . GLN A 1 100 ? -3.461 -11.525 12.678 1.00 91.38 100 GLN A CA 1
ATOM 774 C C . GLN A 1 100 ? -4.536 -10.709 11.940 1.00 91.38 100 GLN A C 1
ATOM 776 O O . GLN A 1 100 ? -4.773 -9.551 12.295 1.00 91.38 100 GLN A O 1
ATOM 781 N N . ALA A 1 101 ? -5.236 -11.335 10.991 1.00 91.62 101 ALA A N 1
ATOM 782 C CA . ALA A 1 101 ? -6.362 -10.796 10.231 1.00 91.62 101 ALA A CA 1
ATOM 783 C C . ALA A 1 101 ? -7.674 -10.779 11.071 1.00 91.62 101 ALA A C 1
ATOM 785 O O . ALA A 1 101 ? -7.691 -11.274 12.203 1.00 91.62 101 ALA A O 1
ATOM 786 N N . PRO A 1 102 ? -8.786 -10.203 10.575 1.00 95.19 102 PRO A N 1
ATOM 787 C CA . PRO A 1 102 ? -8.897 -9.385 9.367 1.00 95.19 102 PRO A CA 1
ATOM 788 C C . PRO A 1 102 ? -8.299 -7.981 9.551 1.00 95.19 102 PRO A C 1
ATOM 790 O O . PRO A 1 102 ? -8.228 -7.484 10.674 1.00 95.19 102 PRO A O 1
ATOM 793 N N . PHE A 1 103 ? -7.894 -7.348 8.452 1.0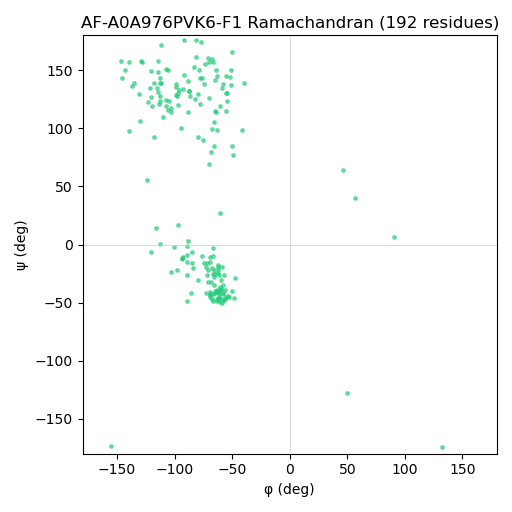0 96.44 103 PHE A N 1
ATOM 794 C CA . PHE A 1 103 ? -7.451 -5.954 8.393 1.00 96.44 103 PHE A CA 1
ATOM 795 C C . PHE A 1 103 ? -8.581 -5.052 7.894 1.00 96.44 103 PHE A C 1
ATOM 797 O O . PHE A 1 103 ? -9.307 -5.407 6.964 1.00 96.44 103 PHE A O 1
ATOM 804 N N . ASP A 1 104 ? -8.741 -3.888 8.515 1.00 95.00 104 ASP A N 1
ATOM 805 C CA . ASP A 1 104 ? -9.708 -2.875 8.084 1.00 95.00 104 ASP A CA 1
ATOM 806 C C . ASP A 1 104 ? -9.160 -2.073 6.897 1.00 95.00 104 ASP A C 1
ATOM 808 O O . ASP A 1 104 ? -9.926 -1.643 6.042 1.00 95.00 104 ASP A O 1
ATOM 812 N N . ILE A 1 105 ? -7.836 -1.907 6.819 1.00 95.94 105 ILE A N 1
ATOM 813 C CA . ILE A 1 105 ? -7.159 -1.213 5.721 1.00 95.94 105 ILE A CA 1
ATOM 814 C C . ILE A 1 105 ? -5.909 -1.990 5.312 1.00 95.94 105 ILE A C 1
ATOM 816 O O . ILE A 1 105 ? -5.127 -2.415 6.163 1.00 95.94 105 ILE A O 1
ATOM 820 N N . ILE A 1 106 ? -5.699 -2.129 4.007 1.00 97.62 106 ILE A N 1
ATOM 821 C CA . ILE A 1 106 ? -4.465 -2.620 3.398 1.00 97.62 106 ILE A CA 1
ATOM 822 C C . ILE A 1 106 ? -3.914 -1.519 2.484 1.00 97.62 106 ILE A C 1
ATOM 824 O O . ILE A 1 106 ? -4.574 -1.120 1.529 1.00 97.62 106 ILE A O 1
ATOM 828 N N . LEU A 1 107 ? -2.706 -1.033 2.761 1.00 97.69 107 LEU A N 1
ATOM 829 C CA . LEU A 1 107 ? -1.996 -0.026 1.976 1.00 97.69 107 LEU A CA 1
ATOM 830 C C . LEU A 1 107 ? -1.060 -0.734 0.993 1.00 97.69 107 LEU A C 1
ATOM 832 O O . LEU A 1 107 ? 0.014 -1.203 1.364 1.00 97.69 107 LEU A O 1
ATOM 836 N N . ALA A 1 108 ? -1.482 -0.835 -0.264 1.00 96.50 108 ALA A N 1
ATOM 837 C CA . ALA A 1 108 ? -0.659 -1.355 -1.352 1.00 96.50 108 ALA A CA 1
ATOM 838 C C . ALA A 1 108 ? 0.171 -0.269 -2.044 1.00 96.50 108 ALA A C 1
ATOM 840 O O . ALA A 1 108 ? 1.108 -0.609 -2.763 1.00 96.50 108 ALA A O 1
ATOM 841 N N . TRP A 1 109 ? -0.145 1.013 -1.823 1.00 95.62 109 TRP A N 1
ATOM 842 C CA . TRP A 1 109 ? 0.560 2.141 -2.437 1.00 95.62 109 TRP A CA 1
ATOM 843 C C . TRP A 1 109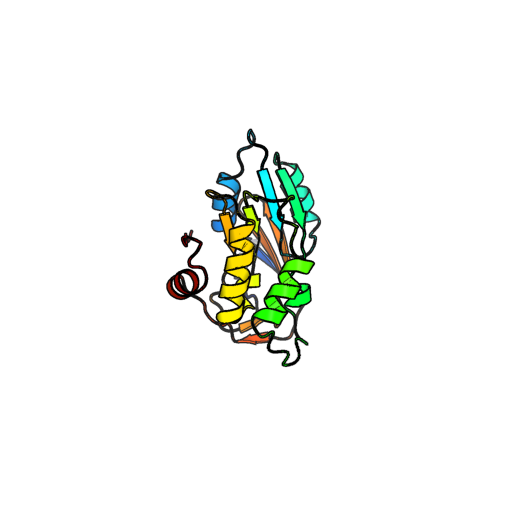 ? 0.684 1.934 -3.956 1.00 95.62 109 TRP A C 1
ATOM 845 O O . TRP A 1 109 ? -0.314 1.648 -4.609 1.00 95.62 109 TRP A O 1
ATOM 855 N N . ASP A 1 110 ? 1.871 2.029 -4.544 1.00 92.12 110 ASP A N 1
ATOM 856 C CA . ASP A 1 110 ? 2.084 1.827 -5.977 1.00 92.12 110 ASP A CA 1
ATOM 857 C C . ASP A 1 110 ? 2.359 0.375 -6.391 1.00 92.12 110 ASP A C 1
ATOM 859 O O . ASP A 1 110 ? 2.551 0.132 -7.584 1.00 92.12 110 ASP A O 1
ATOM 863 N N . LEU A 1 111 ? 2.329 -0.593 -5.465 1.00 93.38 111 LEU A N 1
ATOM 864 C CA . LEU A 1 111 ? 2.680 -1.997 -5.714 1.00 93.38 111 LEU A CA 1
ATOM 865 C C . LEU A 1 111 ? 1.960 -2.589 -6.928 1.00 93.38 111 LEU A C 1
ATOM 867 O O . LEU A 1 111 ? 2.565 -3.316 -7.714 1.00 93.38 111 LEU A O 1
ATOM 871 N N . LEU A 1 112 ? 0.675 -2.262 -7.103 1.00 93.69 112 LEU A N 1
ATOM 872 C CA . LEU A 1 112 ? -0.142 -2.802 -8.192 1.00 93.69 112 LEU A CA 1
ATOM 873 C C . LEU A 1 112 ? 0.377 -2.411 -9.583 1.00 93.69 112 LEU A C 1
ATOM 875 O O . LEU A 1 112 ? 0.160 -3.157 -10.532 1.00 93.69 112 LEU A O 1
ATOM 879 N N . ASN A 1 113 ? 1.118 -1.304 -9.715 1.00 93.06 113 ASN A N 1
ATOM 880 C CA . ASN A 1 113 ? 1.733 -0.908 -10.988 1.00 93.06 113 ASN A CA 1
ATOM 881 C C . ASN A 1 113 ? 2.887 -1.835 -11.420 1.00 93.06 113 ASN A C 1
ATOM 883 O O . ASN A 1 113 ? 3.376 -1.723 -12.544 1.00 93.06 113 ASN A O 1
ATOM 887 N N . TYR A 1 114 ? 3.342 -2.722 -10.531 1.00 91.69 114 TYR A N 1
ATOM 888 C CA . TYR A 1 114 ? 4.498 -3.600 -10.729 1.00 91.69 114 TYR A CA 1
ATOM 889 C C . TYR A 1 114 ? 4.125 -5.078 -10.828 1.00 91.69 114 TYR A C 1
ATOM 891 O O . TYR A 1 114 ? 5.017 -5.911 -10.987 1.00 91.69 114 TYR A O 1
ATOM 899 N N . LEU A 1 115 ? 2.832 -5.393 -10.734 1.00 90.69 115 LEU A N 1
ATOM 900 C CA . LEU A 1 115 ? 2.296 -6.737 -10.905 1.00 90.69 115 LEU A CA 1
ATOM 901 C C . LEU A 1 115 ? 1.883 -6.937 -12.355 1.00 90.69 115 LEU A C 1
ATOM 903 O O . LEU A 1 115 ? 1.182 -6.093 -12.908 1.00 90.69 115 LEU A O 1
ATOM 907 N N . GLU A 1 116 ? 2.253 -8.065 -12.947 1.00 89.38 116 GLU A N 1
ATOM 908 C CA . GLU A 1 116 ? 1.604 -8.547 -14.167 1.00 89.38 116 GLU A CA 1
ATOM 909 C C . GLU A 1 116 ? 0.176 -9.051 -13.845 1.00 89.38 116 GLU A C 1
ATOM 911 O O . GLU A 1 116 ? -0.121 -9.357 -12.685 1.00 89.38 116 GLU A O 1
ATOM 916 N N . PRO A 1 117 ? -0.735 -9.176 -14.828 1.00 91.00 117 PRO A N 1
ATOM 917 C CA . PRO A 1 117 ? -2.143 -9.501 -14.569 1.00 91.00 117 PRO A CA 1
ATOM 918 C C . PRO A 1 117 ? -2.378 -10.760 -13.713 1.00 91.00 117 PRO A C 1
ATOM 920 O O . PRO A 1 117 ? -3.141 -10.735 -12.747 1.00 91.00 117 PRO A O 1
ATOM 923 N N . GLU A 1 118 ? -1.666 -11.855 -13.997 1.00 89.56 118 GLU A N 1
ATOM 924 C CA . GLU A 1 118 ? -1.769 -13.103 -13.220 1.00 89.56 118 GLU A CA 1
ATOM 925 C C . GLU A 1 118 ? -1.211 -12.963 -11.791 1.00 89.56 118 GLU A C 1
ATOM 927 O O . GLU A 1 118 ? -1.692 -13.600 -10.839 1.00 89.56 118 GLU A O 1
ATOM 932 N N . GLU A 1 119 ? -0.191 -12.116 -11.622 1.00 90.62 119 GLU A N 1
ATOM 933 C CA . GLU A 1 119 ? 0.371 -11.793 -10.314 1.00 90.62 119 GLU A CA 1
ATOM 934 C C . GLU A 1 119 ? -0.618 -10.960 -9.499 1.00 90.62 119 GLU A C 1
ATOM 936 O O . GLU A 1 119 ? -0.803 -11.231 -8.311 1.00 90.62 119 GLU A O 1
ATOM 941 N N . MET A 1 120 ? -1.297 -10.005 -10.141 1.00 92.81 120 MET A N 1
ATOM 942 C CA . MET A 1 120 ? -2.339 -9.182 -9.532 1.00 92.81 120 MET A CA 1
ATOM 943 C C . MET A 1 120 ? -3.512 -10.033 -9.053 1.00 92.81 120 MET A C 1
ATOM 945 O O . MET A 1 120 ? -3.930 -9.887 -7.908 1.00 92.81 120 MET A O 1
ATOM 949 N N . GLU A 1 121 ? -3.977 -10.989 -9.857 1.00 94.00 121 GLU A N 1
ATOM 950 C CA . GLU A 1 121 ? -5.025 -11.928 -9.440 1.00 94.00 121 GLU A CA 1
ATOM 951 C C . GLU A 1 121 ? -4.601 -12.782 -8.245 1.00 94.00 121 GLU A C 1
ATOM 953 O O . GLU A 1 121 ? -5.376 -13.030 -7.314 1.00 94.00 121 GLU A O 1
ATOM 958 N N . THR A 1 122 ? -3.353 -13.247 -8.253 1.00 93.12 122 THR A N 1
ATOM 959 C CA . THR A 1 122 ? -2.812 -14.050 -7.158 1.00 93.12 122 THR A CA 1
ATOM 960 C C . THR A 1 122 ? -2.683 -13.228 -5.882 1.00 93.12 122 THR A C 1
ATOM 962 O O . THR A 1 122 ? -3.171 -13.665 -4.837 1.00 93.12 122 THR A O 1
ATOM 965 N N . ALA A 1 123 ? -2.096 -12.034 -5.960 1.00 93.69 123 ALA A N 1
ATOM 966 C CA . ALA A 1 123 ? -2.001 -11.100 -4.846 1.00 93.69 123 ALA A CA 1
ATOM 967 C C . ALA A 1 123 ? -3.391 -10.718 -4.326 1.00 93.69 123 ALA A C 1
ATOM 969 O O . ALA A 1 123 ? -3.643 -10.836 -3.130 1.00 93.69 123 ALA A O 1
ATOM 970 N N . GLY A 1 124 ? -4.322 -10.381 -5.218 1.00 95.06 124 GLY A N 1
ATOM 971 C CA . GLY A 1 124 ? -5.700 -10.025 -4.896 1.00 95.06 124 GLY A CA 1
ATOM 972 C C . GLY A 1 124 ? -6.406 -11.081 -4.052 1.00 95.06 124 GLY A C 1
ATOM 973 O O . GLY A 1 124 ? -7.019 -10.742 -3.043 1.00 95.06 124 GLY A O 1
ATOM 974 N N . ARG A 1 125 ? -6.257 -12.372 -4.381 1.00 95.25 125 ARG A N 1
ATOM 975 C CA . ARG A 1 125 ? -6.825 -13.466 -3.567 1.00 95.25 125 ARG A CA 1
ATOM 976 C C . ARG A 1 125 ? -6.235 -13.532 -2.156 1.00 95.25 125 ARG A C 1
ATOM 978 O O . ARG A 1 125 ? -6.976 -13.772 -1.202 1.00 95.25 125 ARG A O 1
ATOM 985 N N . HIS A 1 126 ? -4.923 -13.337 -2.011 1.00 95.44 126 HIS A N 1
ATOM 986 C CA . HIS A 1 126 ? -4.264 -13.329 -0.697 1.00 95.44 126 HIS A CA 1
ATOM 987 C C . HIS A 1 126 ? -4.658 -12.102 0.126 1.00 95.44 126 HIS A C 1
ATOM 989 O O . HIS A 1 126 ? -4.989 -12.241 1.300 1.00 95.44 126 HIS A O 1
ATOM 995 N N . LEU A 1 127 ? -4.699 -10.921 -0.492 1.00 96.50 127 LEU A N 1
ATOM 996 C CA . LEU A 1 127 ? -5.098 -9.683 0.176 1.00 96.50 127 LEU A CA 1
ATOM 997 C C . LEU A 1 127 ? -6.574 -9.714 0.585 1.00 96.50 127 LEU A C 1
ATOM 999 O O . LEU A 1 127 ? -6.893 -9.382 1.722 1.00 96.50 127 LEU A O 1
ATOM 1003 N N . ALA A 1 128 ? -7.472 -10.201 -0.276 1.00 95.94 128 ALA A N 1
ATOM 1004 C CA . ALA A 1 128 ? -8.893 -10.352 0.049 1.00 95.94 128 ALA A CA 1
ATOM 1005 C C . ALA A 1 128 ? -9.120 -11.304 1.232 1.00 95.94 128 ALA A C 1
ATOM 1007 O O . ALA A 1 128 ? -9.978 -11.068 2.074 1.00 95.94 128 ALA A O 1
ATOM 1008 N N . ALA A 1 129 ? -8.315 -12.363 1.335 1.00 95.69 129 ALA A N 1
ATOM 1009 C CA . ALA A 1 129 ? -8.365 -13.297 2.453 1.00 95.69 129 ALA A CA 1
ATOM 1010 C C . ALA A 1 129 ? -7.910 -12.701 3.798 1.00 95.69 129 ALA A C 1
ATOM 1012 O O . ALA A 1 129 ? -8.222 -13.279 4.844 1.00 95.69 129 ALA A O 1
ATOM 1013 N N . LEU A 1 130 ? -7.151 -11.604 3.763 1.00 96.88 130 LEU A N 1
ATOM 1014 C CA . LEU A 1 130 ? -6.692 -10.855 4.930 1.00 96.88 130 LEU A CA 1
ATOM 1015 C C . LEU A 1 130 ? -7.572 -9.631 5.210 1.00 96.88 130 LEU A C 1
ATOM 1017 O O . LEU A 1 130 ? -7.599 -9.154 6.341 1.00 96.88 130 LEU A O 1
ATOM 1021 N N . CYS A 1 131 ? -8.299 -9.133 4.214 1.00 96.31 131 CYS A N 1
ATOM 1022 C CA . CYS A 1 131 ? -9.165 -7.971 4.343 1.00 96.31 131 CYS A CA 1
ATOM 1023 C C . CYS A 1 131 ? -10.467 -8.317 5.083 1.00 96.31 131 CYS A C 1
ATOM 1025 O O . CYS A 1 131 ? -11.035 -9.401 4.932 1.00 96.31 131 CYS A O 1
ATOM 1027 N N . SER A 1 132 ? -10.963 -7.387 5.897 1.00 94.38 132 SER A N 1
ATOM 1028 C CA . SER A 1 132 ? -12.300 -7.498 6.478 1.00 94.38 132 SER A CA 1
ATOM 1029 C C . SER A 1 132 ? -13.380 -7.307 5.397 1.00 94.38 132 SER A C 1
ATOM 1031 O O . SER A 1 132 ? -13.127 -6.637 4.398 1.00 94.38 132 SER A O 1
ATOM 1033 N N . PRO A 1 133 ? -14.615 -7.813 5.583 1.00 90.38 133 PRO A N 1
ATOM 1034 C CA . PRO A 1 133 ? -15.686 -7.649 4.591 1.00 90.38 133 PRO A CA 1
ATOM 1035 C C . PRO A 1 133 ? -16.060 -6.196 4.248 1.00 90.38 133 PRO A C 1
ATOM 1037 O O . PRO A 1 133 ? -16.705 -5.966 3.233 1.00 90.38 133 PRO A O 1
ATOM 1040 N N . LYS A 1 134 ? -15.709 -5.230 5.108 1.00 89.44 134 LYS A N 1
ATOM 1041 C CA . LYS A 1 134 ? -15.893 -3.784 4.882 1.00 89.44 134 LYS A CA 1
ATOM 1042 C C . LYS A 1 134 ? -14.556 -3.038 4.811 1.00 89.44 134 LYS A C 1
ATOM 1044 O O . LYS A 1 134 ? -14.523 -1.826 4.994 1.00 89.44 134 LYS A O 1
ATOM 1049 N N . GLY A 1 135 ? -13.462 -3.779 4.667 1.00 92.56 135 GLY A N 1
ATOM 1050 C CA . GLY A 1 135 ? -12.124 -3.222 4.657 1.00 92.56 135 GLY A CA 1
ATOM 1051 C C . GLY A 1 135 ? -11.767 -2.661 3.292 1.00 92.56 135 GLY A C 1
ATOM 1052 O O . GLY A 1 135 ? -12.374 -3.011 2.279 1.00 92.56 135 GLY A O 1
ATOM 1053 N N . LEU A 1 136 ? -10.759 -1.801 3.280 1.00 95.00 136 LEU A N 1
ATOM 1054 C CA . LEU A 1 136 ? -10.312 -1.104 2.085 1.00 95.00 136 LEU A CA 1
ATOM 1055 C C . LEU A 1 136 ? -8.929 -1.582 1.660 1.00 95.00 136 LEU A C 1
ATOM 1057 O O . LEU A 1 136 ? -8.032 -1.754 2.485 1.00 95.00 136 LEU A O 1
ATOM 1061 N N . LEU A 1 137 ? -8.752 -1.751 0.352 1.00 96.31 137 LEU A N 1
ATOM 1062 C CA . LEU A 1 137 ? -7.448 -1.870 -0.285 1.00 96.31 137 LEU A CA 1
ATOM 1063 C C . LEU A 1 137 ? -7.132 -0.531 -0.951 1.00 96.31 137 LEU A C 1
ATOM 1065 O O . LEU A 1 137 ? -7.803 -0.133 -1.898 1.00 96.31 137 LEU A O 1
ATOM 1069 N N . PHE A 1 138 ? -6.113 0.156 -0.453 1.00 96.25 138 PHE A N 1
ATOM 1070 C CA . PHE A 1 138 ? -5.662 1.435 -0.981 1.00 96.25 138 PHE A CA 1
ATOM 1071 C C . PHE A 1 138 ? -4.474 1.240 -1.922 1.00 96.25 138 PHE A C 1
ATOM 1073 O O . PHE A 1 138 ? -3.469 0.643 -1.533 1.00 96.25 138 PHE A O 1
ATOM 1080 N N . ALA A 1 139 ? -4.562 1.786 -3.133 1.00 95.06 139 ALA A N 1
ATOM 1081 C CA . ALA A 1 139 ? -3.472 1.786 -4.101 1.00 95.06 139 ALA A CA 1
ATOM 1082 C C . ALA A 1 139 ? -3.431 3.097 -4.901 1.00 95.06 139 ALA A C 1
ATOM 1084 O O . ALA A 1 139 ? -4.458 3.723 -5.152 1.00 95.06 139 ALA A O 1
ATOM 1085 N N . LEU A 1 140 ? -2.232 3.487 -5.327 1.00 93.19 140 LEU A N 1
ATOM 1086 C CA . LEU A 1 140 ? -1.945 4.647 -6.162 1.00 93.19 140 LEU A CA 1
ATOM 1087 C C . LEU A 1 140 ? -1.504 4.159 -7.539 1.00 93.19 140 LEU A C 1
ATOM 1089 O O . LEU A 1 140 ? -0.427 3.588 -7.705 1.00 93.19 140 LEU A O 1
ATOM 1093 N N . LEU A 1 141 ? -2.358 4.373 -8.533 1.00 91.88 141 LEU A N 1
ATOM 1094 C CA . LEU A 1 141 ? -2.152 3.904 -9.899 1.00 91.88 141 LEU A CA 1
ATOM 1095 C C . LEU A 1 141 ? -1.605 5.050 -10.747 1.00 91.88 141 LEU A C 1
ATOM 1097 O O . LEU A 1 141 ? -2.154 6.151 -10.760 1.00 91.88 141 LEU A O 1
ATOM 1101 N N . SER A 1 142 ? -0.502 4.801 -11.449 1.00 88.50 142 SER A N 1
ATOM 1102 C CA . SER A 1 142 ? 0.161 5.835 -12.240 1.00 88.50 142 SER A CA 1
ATOM 1103 C C . SER A 1 142 ? -0.425 5.926 -13.646 1.00 88.50 142 SER A C 1
ATOM 1105 O O . SER A 1 142 ? -0.537 4.934 -14.366 1.00 88.50 142 SER A O 1
ATOM 1107 N N . ASN A 1 143 ? -0.729 7.149 -14.082 1.00 86.56 143 ASN A N 1
ATOM 1108 C CA . ASN A 1 143 ? -1.154 7.440 -15.453 1.00 86.56 143 ASN A CA 1
ATOM 1109 C C . ASN A 1 143 ? 0.024 7.749 -16.402 1.00 86.56 143 ASN A C 1
ATOM 1111 O O . ASN A 1 143 ? -0.190 7.972 -17.595 1.00 86.56 143 ASN A O 1
ATOM 1115 N N . HIS A 1 144 ? 1.260 7.752 -15.898 1.00 88.75 144 HIS A N 1
ATOM 1116 C CA . HIS A 1 144 ? 2.452 8.057 -16.685 1.00 88.75 144 HIS A CA 1
ATOM 1117 C C . HIS A 1 144 ? 2.885 6.864 -17.540 1.00 88.75 144 HIS A C 1
ATOM 1119 O O . HIS A 1 144 ? 2.698 5.712 -17.162 1.00 88.75 144 HIS A O 1
ATOM 1125 N N . HIS A 1 145 ? 3.505 7.139 -18.692 1.00 89.12 145 HIS A N 1
ATOM 1126 C CA . HIS A 1 145 ? 4.012 6.106 -19.608 1.00 89.12 145 HIS A CA 1
ATOM 1127 C C . HIS A 1 145 ? 5.254 5.378 -19.100 1.00 89.12 145 HIS A C 1
ATOM 1129 O O . HIS A 1 145 ? 5.502 4.233 -19.476 1.00 89.12 145 HIS A O 1
ATOM 1135 N N . LEU A 1 146 ? 6.033 6.048 -18.255 1.00 91.75 146 LEU A N 1
ATOM 1136 C CA . LEU A 1 146 ? 7.239 5.512 -17.652 1.00 91.75 146 LEU A CA 1
ATOM 1137 C C . LEU A 1 146 ? 7.097 5.550 -16.138 1.00 91.75 146 LEU A C 1
ATOM 1139 O O . LEU A 1 146 ? 6.691 6.564 -15.570 1.00 91.75 146 LEU A O 1
ATOM 1143 N N . LEU A 1 147 ? 7.465 4.441 -15.513 1.00 91.75 147 LEU A N 1
ATOM 1144 C CA . LEU A 1 147 ? 7.586 4.300 -14.069 1.00 91.75 147 LEU A CA 1
ATOM 1145 C C . LEU A 1 147 ? 9.050 4.060 -13.721 1.00 91.75 147 LEU A C 1
ATOM 1147 O O . LEU A 1 147 ? 9.789 3.553 -14.568 1.00 91.75 147 LEU A O 1
ATOM 1151 N N . PRO A 1 148 ? 9.476 4.344 -12.487 1.00 91.38 148 PRO A N 1
ATOM 1152 C CA . PRO A 1 148 ? 10.688 3.760 -11.936 1.00 91.38 148 PRO A CA 1
ATOM 1153 C C . PRO A 1 148 ? 10.672 2.242 -12.095 1.00 91.38 148 PRO A C 1
ATOM 1155 O O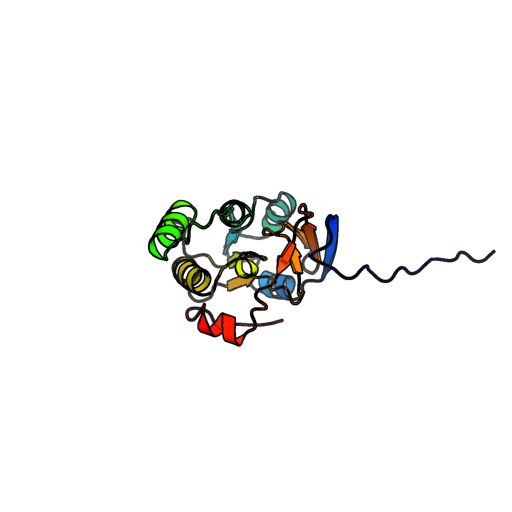 . PRO A 1 148 ? 9.612 1.621 -12.085 1.00 91.38 148 PRO A O 1
ATOM 1158 N N . ASP A 1 149 ? 11.841 1.627 -12.218 1.00 89.81 149 ASP A N 1
ATOM 1159 C CA . ASP A 1 149 ? 11.986 0.171 -12.363 1.00 89.81 149 ASP A CA 1
ATOM 1160 C C . ASP A 1 149 ? 11.578 -0.654 -11.122 1.00 89.81 149 ASP A C 1
ATOM 1162 O O . ASP A 1 149 ? 11.586 -1.884 -11.169 1.00 89.81 149 ASP A O 1
ATOM 1166 N N . ARG A 1 150 ? 11.205 0.015 -10.028 1.00 89.25 150 ARG A N 1
ATOM 1167 C CA . ARG A 1 150 ? 10.751 -0.544 -8.749 1.00 89.25 150 ARG A CA 1
ATOM 1168 C C . ARG A 1 150 ? 9.699 0.355 -8.101 1.00 89.25 150 ARG A C 1
ATOM 1170 O O . ARG A 1 150 ? 9.734 1.554 -8.382 1.00 89.25 150 ARG A O 1
ATOM 1177 N N . PRO A 1 151 ? 8.862 -0.183 -7.199 1.00 91.81 151 PRO A N 1
ATOM 1178 C CA . PRO A 1 151 ? 7.990 0.625 -6.353 1.00 91.81 151 PRO A CA 1
ATOM 1179 C C . PRO A 1 151 ? 8.750 1.731 -5.603 1.00 91.81 151 PRO A C 1
ATOM 1181 O O . PRO A 1 151 ? 9.896 1.524 -5.182 1.00 91.81 151 PRO A O 1
ATOM 1184 N N . ILE A 1 152 ? 8.121 2.891 -5.428 1.00 91.44 152 ILE A N 1
ATOM 1185 C CA . ILE A 1 152 ? 8.682 4.053 -4.724 1.00 91.44 152 ILE A CA 1
ATOM 1186 C C . ILE A 1 152 ? 8.054 4.235 -3.348 1.00 91.44 152 ILE A C 1
ATOM 1188 O O . ILE A 1 152 ? 6.891 3.927 -3.129 1.00 91.44 152 ILE A O 1
ATOM 1192 N N . CYS A 1 153 ? 8.811 4.781 -2.402 1.00 91.81 153 CYS A N 1
ATOM 1193 C CA . CYS A 1 153 ? 8.294 5.000 -1.056 1.00 91.81 153 CYS A CA 1
ATOM 1194 C C . CYS A 1 153 ? 7.385 6.233 -1.004 1.00 91.81 153 CYS A C 1
ATOM 1196 O O . CYS A 1 153 ? 7.680 7.264 -1.614 1.00 91.81 153 CYS A O 1
ATOM 1198 N N . PHE A 1 154 ? 6.335 6.145 -0.190 1.00 94.19 154 PHE A N 1
ATOM 1199 C CA . PHE A 1 154 ? 5.428 7.251 0.099 1.00 94.19 154 PHE A CA 1
ATOM 1200 C C . PHE A 1 154 ? 5.525 7.618 1.575 1.00 94.19 154 PHE A C 1
ATOM 1202 O O . PHE A 1 154 ? 5.510 6.735 2.433 1.00 94.19 154 PHE A O 1
ATOM 1209 N N . SER A 1 155 ? 5.608 8.915 1.866 1.00 95.00 155 SER A N 1
ATOM 1210 C CA . SER A 1 155 ? 5.502 9.452 3.226 1.00 95.00 155 SER A CA 1
ATOM 1211 C C . SER A 1 155 ? 4.247 10.310 3.352 1.00 95.00 155 SER A C 1
ATOM 1213 O O . SER A 1 155 ? 4.024 11.186 2.519 1.00 95.00 155 SER A O 1
ATOM 1215 N N . ILE A 1 156 ? 3.442 10.093 4.386 1.00 95.81 156 ILE A N 1
ATOM 1216 C CA . ILE A 1 156 ? 2.286 10.930 4.703 1.00 95.81 156 ILE A CA 1
ATOM 1217 C C . ILE A 1 156 ? 2.786 12.208 5.373 1.00 95.81 156 ILE A C 1
ATOM 1219 O O . ILE A 1 156 ? 3.451 12.150 6.406 1.00 95.81 156 ILE A O 1
ATOM 1223 N N . VAL A 1 157 ? 2.479 13.353 4.763 1.00 95.19 157 VAL A N 1
ATOM 1224 C CA . VAL A 1 157 ? 2.777 14.675 5.332 1.00 95.19 157 VAL A CA 1
ATOM 1225 C C . VAL A 1 157 ? 1.606 15.124 6.199 1.00 95.19 157 VAL A C 1
ATOM 1227 O O . VAL A 1 157 ? 1.792 15.511 7.350 1.00 95.19 157 VAL A O 1
ATOM 1230 N N . ASP A 1 158 ? 0.395 15.016 5.655 1.00 93.00 158 ASP A N 1
ATOM 1231 C CA . ASP A 1 158 ? -0.865 15.297 6.333 1.00 93.00 158 ASP A CA 1
ATOM 1232 C C . ASP A 1 158 ? -2.017 14.509 5.676 1.00 93.00 158 ASP A C 1
ATOM 1234 O O . ASP A 1 158 ? -1.798 13.665 4.806 1.00 93.00 158 ASP A O 1
ATOM 1238 N N . ILE A 1 159 ? -3.257 14.775 6.098 1.00 91.69 159 ILE A N 1
ATOM 1239 C CA . ILE A 1 159 ? -4.461 14.076 5.619 1.00 91.69 159 ILE A CA 1
ATOM 1240 C C . ILE A 1 159 ? -4.741 14.238 4.112 1.00 91.69 159 ILE A C 1
ATOM 1242 O O . ILE A 1 159 ? -5.530 13.474 3.558 1.00 91.69 159 ILE A O 1
ATOM 1246 N N . GLU A 1 160 ? -4.141 15.228 3.454 1.00 92.56 160 GLU A N 1
ATOM 1247 C CA . GLU A 1 160 ? -4.363 15.570 2.048 1.00 92.56 160 GLU A CA 1
ATOM 1248 C C . GLU A 1 160 ? -3.084 15.491 1.209 1.00 92.56 160 GLU A C 1
ATOM 1250 O O . GLU A 1 160 ? -3.174 15.595 -0.013 1.00 92.56 160 GLU A O 1
ATOM 1255 N N . THR A 1 161 ? -1.915 15.272 1.816 1.00 93.62 161 THR A N 1
ATOM 1256 C CA . THR A 1 161 ? -0.616 15.430 1.150 1.00 93.62 161 THR A CA 1
ATOM 1257 C C . THR A 1 161 ? 0.296 14.225 1.363 1.00 93.62 161 THR A C 1
ATOM 1259 O O . THR A 1 161 ? 0.573 13.802 2.488 1.00 93.62 161 THR A O 1
ATOM 1262 N N . LEU A 1 162 ? 0.833 13.708 0.256 1.00 95.06 162 LEU A N 1
ATOM 1263 C CA . LEU A 1 162 ? 1.862 12.673 0.235 1.00 95.06 162 LEU A CA 1
ATOM 1264 C C . LEU A 1 162 ? 3.173 13.233 -0.309 1.00 95.06 162 LEU A C 1
ATOM 1266 O O . LEU A 1 162 ? 3.193 13.999 -1.270 1.00 95.06 162 LEU A O 1
ATOM 1270 N N . THR A 1 163 ? 4.279 12.774 0.257 1.00 94.19 163 THR A N 1
ATOM 1271 C CA . THR A 1 163 ? 5.608 12.873 -0.339 1.00 94.19 163 THR A CA 1
ATOM 1272 C C . THR A 1 163 ? 5.945 11.581 -1.070 1.00 94.19 163 THR A C 1
ATOM 1274 O O . THR A 1 163 ? 5.802 10.492 -0.520 1.00 94.19 163 THR A O 1
ATOM 1277 N N . TYR A 1 164 ? 6.450 11.717 -2.288 1.00 91.25 164 TYR A N 1
ATOM 1278 C CA . TYR A 1 164 ? 6.851 10.640 -3.180 1.00 91.25 164 TYR A CA 1
ATOM 1279 C C . TYR A 1 164 ? 8.373 10.624 -3.236 1.00 91.25 164 TYR A C 1
ATOM 1281 O O . TYR A 1 164 ? 8.963 11.654 -3.563 1.00 91.25 164 TYR A O 1
ATOM 1289 N N . ASP A 1 165 ? 9.008 9.495 -2.927 1.00 90.81 165 ASP A N 1
ATOM 1290 C CA . ASP A 1 165 ? 10.468 9.378 -2.904 1.00 90.81 165 ASP A CA 1
ATOM 1291 C C . ASP A 1 165 ? 10.969 8.353 -3.927 1.00 90.81 165 ASP A C 1
ATOM 1293 O O . ASP A 1 165 ? 11.079 7.155 -3.647 1.00 90.81 165 ASP A O 1
ATOM 1297 N N . ASN A 1 166 ? 11.291 8.832 -5.132 1.00 90.00 166 ASN A N 1
ATOM 1298 C CA . ASN A 1 166 ? 11.908 8.005 -6.160 1.00 90.00 166 ASN A CA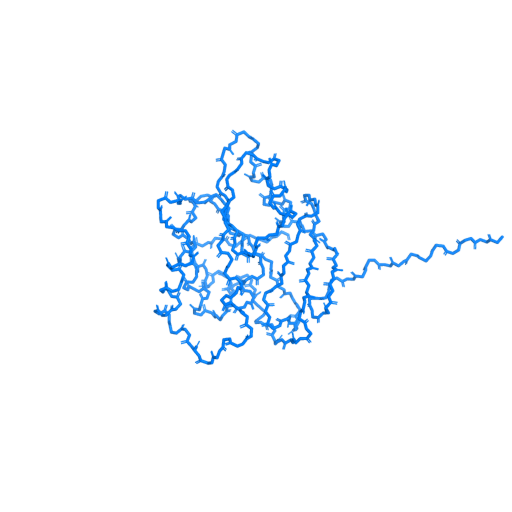 1
ATOM 1299 C C . ASN A 1 166 ? 13.438 8.028 -6.028 1.00 90.00 166 ASN A C 1
ATOM 1301 O O . ASN A 1 166 ? 14.097 9.041 -6.281 1.00 90.00 166 ASN A O 1
ATOM 1305 N N . ARG A 1 167 ? 14.019 6.873 -5.695 1.00 86.44 167 ARG A N 1
ATOM 1306 C CA . ARG A 1 167 ? 15.475 6.672 -5.603 1.00 86.44 167 ARG A CA 1
ATOM 1307 C C . ARG A 1 167 ? 16.085 5.981 -6.823 1.00 86.44 167 ARG A C 1
ATOM 1309 O O . ARG A 1 167 ? 17.299 5.788 -6.853 1.00 86.44 167 ARG A O 1
ATOM 1316 N N . SER A 1 168 ? 15.279 5.595 -7.810 1.00 85.94 168 SER A N 1
ATOM 1317 C CA . SER A 1 168 ? 15.750 4.929 -9.023 1.00 85.94 168 SER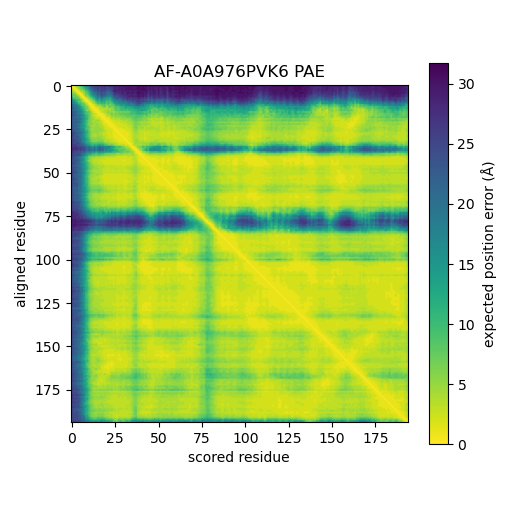 A CA 1
ATOM 1318 C C . SER A 1 168 ? 15.899 5.913 -10.179 1.00 85.94 168 SER A C 1
ATOM 1320 O O . SER A 1 168 ? 15.028 6.739 -10.435 1.00 85.94 168 SER A O 1
ATOM 1322 N N . THR A 1 169 ? 17.009 5.797 -10.905 1.00 87.44 169 THR A N 1
ATOM 1323 C CA . THR A 1 169 ? 17.238 6.486 -12.185 1.00 87.44 169 THR A CA 1
ATOM 1324 C C . THR A 1 169 ? 16.827 5.638 -13.387 1.00 87.44 169 THR A C 1
ATOM 1326 O O . THR A 1 169 ? 16.791 6.143 -14.508 1.00 87.44 169 THR A O 1
ATOM 1329 N N . ALA A 1 170 ? 16.537 4.354 -13.171 1.00 89.88 170 ALA A N 1
ATOM 1330 C CA . ALA A 1 170 ? 16.093 3.434 -14.202 1.00 89.88 170 ALA A CA 1
ATOM 1331 C C . ALA A 1 170 ? 14.564 3.409 -14.275 1.00 89.88 170 ALA A C 1
ATOM 1333 O O . ALA A 1 170 ? 13.872 3.539 -13.263 1.00 89.88 170 ALA A O 1
ATOM 1334 N N . THR A 1 171 ? 14.044 3.226 -15.487 1.00 91.38 171 THR A N 1
ATOM 1335 C CA . THR A 1 171 ? 12.608 3.258 -15.763 1.00 91.38 171 THR A CA 1
ATOM 1336 C C . THR A 1 171 ? 12.143 2.024 -16.529 1.00 91.38 171 THR A C 1
ATOM 1338 O O . THR A 1 171 ? 12.925 1.358 -17.210 1.00 91.38 171 THR A O 1
ATOM 1341 N N . ARG A 1 172 ? 10.846 1.728 -16.422 1.00 89.81 172 ARG A N 1
ATOM 1342 C CA . ARG A 1 172 ? 10.128 0.705 -17.190 1.00 89.81 172 ARG A CA 1
ATOM 1343 C C . ARG A 1 172 ? 8.855 1.291 -17.812 1.00 89.81 172 ARG A C 1
ATOM 1345 O O . ARG A 1 172 ? 8.331 2.281 -17.294 1.00 89.81 172 ARG A O 1
ATOM 1352 N N . PRO A 1 173 ? 8.315 0.679 -18.879 1.00 90.38 173 PRO A N 1
ATOM 1353 C CA . PRO A 1 173 ? 6.965 0.979 -19.340 1.00 90.38 173 PRO A CA 1
ATOM 1354 C C . PRO A 1 173 ? 5.930 0.724 -18.238 1.00 90.38 173 PRO A C 1
ATOM 1356 O O . PRO A 1 173 ? 6.012 -0.280 -17.521 1.00 90.38 173 PRO A O 1
ATOM 1359 N N . SER A 1 174 ? 4.960 1.630 -18.121 1.00 89.94 174 SER A N 1
ATOM 1360 C CA . SER A 1 174 ? 3.788 1.444 -17.263 1.00 89.94 174 SER A CA 1
ATOM 1361 C C . SER A 1 174 ? 2.813 0.441 -17.889 1.00 89.94 174 SER A C 1
ATOM 1363 O O . SER A 1 174 ? 2.558 0.535 -19.094 1.00 89.94 174 SER A O 1
ATOM 1365 N N . PRO A 1 175 ? 2.215 -0.478 -17.108 1.00 88.81 175 PRO A N 1
ATOM 1366 C CA . PRO A 1 175 ? 1.151 -1.352 -17.605 1.00 88.81 175 PRO A CA 1
ATOM 1367 C C . PRO A 1 175 ? -0.154 -0.594 -17.905 1.00 88.81 175 PRO A C 1
ATOM 1369 O O . PRO A 1 175 ? -1.006 -1.118 -18.614 1.00 88.81 175 PRO A O 1
ATOM 1372 N N . HIS A 1 176 ? -0.305 0.645 -17.413 1.00 88.75 176 HIS A N 1
ATOM 1373 C CA . HIS A 1 176 ? -1.479 1.496 -17.646 1.00 88.75 176 HIS A CA 1
ATOM 1374 C C . HIS A 1 176 ? -2.819 0.877 -17.219 1.00 88.75 176 HIS A C 1
ATOM 1376 O O . HIS A 1 176 ? -3.828 1.067 -17.901 1.00 88.75 176 HIS A O 1
ATOM 1382 N N . TYR A 1 177 ? -2.839 0.181 -16.079 1.00 91.88 177 TYR A N 1
ATOM 1383 C CA . TYR A 1 177 ? -4.066 -0.384 -15.522 1.00 91.88 177 TYR A CA 1
ATOM 1384 C C . TYR A 1 177 ? -5.143 0.683 -15.318 1.00 91.88 177 TYR A C 1
ATOM 1386 O O . TYR A 1 177 ? -4.901 1.739 -14.728 1.00 91.88 177 TYR A O 1
ATOM 1394 N N . ARG A 1 178 ? -6.344 0.387 -15.812 1.00 90.88 178 ARG A N 1
ATOM 1395 C CA . ARG A 1 178 ? -7.554 1.193 -15.635 1.00 90.88 178 ARG A CA 1
ATOM 1396 C C . ARG A 1 178 ? -8.548 0.450 -14.753 1.00 90.88 178 ARG A C 1
ATOM 1398 O O . ARG A 1 178 ? -8.375 -0.732 -14.473 1.00 90.88 178 ARG A O 1
ATOM 1405 N N . GLU A 1 179 ? -9.626 1.127 -14.369 1.00 91.62 179 GLU A N 1
ATOM 1406 C CA . GLU A 1 179 ? -10.699 0.531 -13.561 1.00 91.62 179 GLU A CA 1
ATOM 1407 C C . GLU A 1 179 ? -11.178 -0.835 -14.097 1.00 91.62 179 GLU A C 1
ATOM 1409 O O . GLU A 1 179 ? -11.187 -1.777 -13.308 1.00 91.62 179 GLU A O 1
ATOM 1414 N N . PRO A 1 180 ? -11.438 -1.039 -15.410 1.00 93.06 180 PRO A N 1
ATOM 1415 C CA . PRO A 1 180 ? -11.873 -2.350 -15.904 1.00 93.06 180 PRO A CA 1
ATOM 1416 C C . PRO A 1 180 ? -10.813 -3.451 -15.772 1.00 93.06 180 PRO A C 1
ATOM 1418 O O . PRO A 1 180 ? -11.153 -4.631 -15.684 1.00 93.06 180 PRO A O 1
ATOM 1421 N N . ASP A 1 181 ? -9.529 -3.086 -15.792 1.00 93.31 181 ASP A N 1
ATOM 1422 C CA . ASP A 1 181 ? -8.440 -4.040 -15.580 1.00 93.31 181 ASP A CA 1
ATOM 1423 C C . ASP A 1 181 ? -8.381 -4.440 -14.103 1.00 93.31 181 ASP A C 1
ATOM 1425 O O . ASP A 1 181 ? -8.262 -5.623 -13.787 1.00 93.31 181 ASP A O 1
ATOM 1429 N N . LEU A 1 182 ? -8.549 -3.472 -13.196 1.00 94.12 182 LEU A N 1
ATOM 1430 C CA . LEU A 1 182 ? -8.616 -3.723 -11.758 1.00 94.12 182 LEU A CA 1
ATOM 1431 C C . LEU A 1 182 ? -9.824 -4.588 -11.395 1.00 94.12 182 LEU A C 1
ATOM 1433 O O . LEU A 1 182 ? -9.658 -5.577 -10.697 1.00 94.12 182 LEU A O 1
ATOM 1437 N N . GLU A 1 183 ? -11.016 -4.291 -11.910 1.00 94.56 183 GLU A N 1
ATOM 1438 C CA . GLU A 1 183 ? -12.214 -5.112 -11.678 1.00 94.56 183 GLU A CA 1
ATOM 1439 C C . GLU A 1 183 ? -12.035 -6.550 -12.181 1.00 94.56 183 GLU A C 1
ATOM 1441 O O . GLU A 1 183 ? -12.474 -7.507 -11.539 1.00 94.56 183 GLU A O 1
ATOM 1446 N N . ARG A 1 184 ? -11.359 -6.718 -13.325 1.00 95.94 184 ARG A N 1
ATOM 1447 C CA . ARG A 1 184 ? -11.065 -8.036 -13.892 1.00 95.94 184 ARG A CA 1
ATOM 1448 C C . ARG A 1 184 ? -10.082 -8.822 -13.029 1.00 95.94 184 ARG A C 1
ATOM 1450 O O . ARG A 1 184 ? -10.312 -10.006 -12.789 1.00 95.94 184 ARG A O 1
ATOM 1457 N N . HIS A 1 185 ? -8.991 -8.190 -12.604 1.00 95.00 185 HIS A N 1
ATOM 1458 C CA . HIS A 1 185 ? -7.879 -8.871 -11.937 1.00 95.00 185 HIS A CA 1
ATOM 1459 C C . HIS A 1 185 ? -7.982 -8.859 -10.404 1.00 95.00 185 HIS A C 1
ATOM 1461 O O . HIS A 1 185 ? -7.302 -9.628 -9.731 1.00 95.00 185 HIS A O 1
ATOM 1467 N N . LEU A 1 186 ? -8.882 -8.063 -9.827 1.00 95.38 186 LEU A N 1
ATOM 1468 C CA . LEU A 1 186 ? -9.189 -8.010 -8.396 1.00 95.38 186 LEU A CA 1
ATOM 1469 C C . LEU A 1 186 ? -10.689 -8.248 -8.138 1.00 95.38 186 LEU A C 1
ATOM 1471 O O . LEU A 1 186 ? -11.322 -7.457 -7.443 1.00 95.38 186 LEU A O 1
ATOM 1475 N N . PRO A 1 187 ? -11.278 -9.368 -8.601 1.00 94.94 187 PRO A N 1
ATOM 1476 C CA . PRO A 1 187 ? -12.732 -9.579 -8.574 1.00 94.94 187 PRO A CA 1
ATOM 1477 C C . PRO A 1 187 ? -13.336 -9.700 -7.163 1.00 94.94 187 PRO A C 1
ATOM 1479 O O . PRO A 1 187 ? -14.553 -9.746 -7.006 1.00 94.94 187 PRO A O 1
ATOM 1482 N N . ALA A 1 188 ? -12.498 -9.804 -6.127 1.00 94.25 188 ALA A N 1
ATOM 1483 C CA . ALA A 1 188 ? -12.922 -9.816 -4.729 1.00 94.25 188 ALA A CA 1
ATOM 1484 C C . ALA A 1 188 ? -13.107 -8.405 -4.135 1.00 94.25 188 ALA A C 1
ATOM 1486 O O . ALA A 1 188 ? -13.555 -8.289 -2.995 1.00 94.25 188 ALA A O 1
ATOM 1487 N N . PHE A 1 189 ? -12.755 -7.357 -4.882 1.00 94.25 189 PHE A N 1
ATOM 1488 C CA . PHE A 1 189 ? -12.856 -5.961 -4.475 1.00 94.25 189 PHE A CA 1
ATOM 1489 C C . PHE A 1 189 ? -13.768 -5.192 -5.435 1.00 94.25 189 PHE A C 1
ATOM 1491 O O . PHE A 1 189 ? -13.849 -5.504 -6.620 1.00 94.25 189 PHE A O 1
ATOM 1498 N N . VAL A 1 190 ? -14.443 -4.170 -4.912 1.00 92.94 190 VAL A N 1
ATOM 1499 C CA . VAL A 1 190 ? -15.152 -3.172 -5.722 1.00 92.94 190 VAL A CA 1
ATOM 1500 C C . VAL A 1 190 ? -14.225 -1.973 -5.873 1.00 92.94 190 VAL A C 1
ATOM 1502 O O . VAL A 1 190 ? -13.659 -1.512 -4.882 1.00 92.94 190 VAL A O 1
ATOM 1505 N N . VAL A 1 191 ? -14.034 -1.502 -7.104 1.00 92.12 191 VAL A N 1
ATOM 1506 C CA . VAL A 1 191 ? -13.151 -0.369 -7.389 1.00 92.12 191 VAL A CA 1
ATOM 1507 C C . VAL A 1 191 ? -13.903 0.933 -7.126 1.00 92.12 191 VAL A C 1
ATOM 1509 O O . VAL A 1 191 ? -14.969 1.165 -7.689 1.00 92.12 191 VAL A O 1
ATOM 1512 N N . GLU A 1 192 ? -13.327 1.788 -6.285 1.00 88.38 192 GLU A N 1
ATOM 1513 C CA . GLU A 1 192 ? -13.782 3.160 -6.061 1.00 88.38 192 GLU A CA 1
ATOM 1514 C C . GLU A 1 192 ? -12.636 4.112 -6.411 1.00 88.38 192 GLU A C 1
ATOM 1516 O O . GLU A 1 192 ? -11.516 3.951 -5.919 1.00 88.38 192 GLU A O 1
ATOM 1521 N N . THR A 1 193 ? -12.901 5.095 -7.270 1.00 80.00 193 THR A N 1
ATOM 1522 C CA . THR A 1 193 ? -11.939 6.137 -7.642 1.00 80.00 193 THR A CA 1
ATOM 1523 C C . THR A 1 193 ? -12.401 7.493 -7.112 1.00 80.00 193 THR A C 1
ATOM 1525 O O . THR A 1 193 ? -13.594 7.799 -7.092 1.00 80.00 193 THR A O 1
ATOM 1528 N N . SER A 1 194 ? -11.448 8.280 -6.608 1.00 65.19 194 SER A N 1
ATOM 1529 C CA . SER A 1 194 ? -11.663 9.580 -5.951 1.00 65.19 194 SER A CA 1
ATOM 1530 C C . SER A 1 194 ? -11.100 10.736 -6.760 1.00 65.19 194 SER A C 1
ATOM 1532 O O . SER A 1 194 ? -9.957 10.557 -7.247 1.00 65.19 194 SER A O 1
#

Mean predicted aligned error: 6.78 Å

pLDDT: mean 85.83, std 14.68, range [38.94, 97.81]

Solvent-accessible surface area (backbone atoms only — not comparable to full-atom values): 11376 Å² total; per-residue (Å²): 133,85,84,81,78,80,81,72,70,80,75,75,85,53,69,54,50,60,46,77,46,71,47,79,31,65,56,53,37,57,56,53,70,70,62,46,76,88,46,84,38,34,36,38,33,36,45,67,95,43,68,52,40,55,57,59,47,67,82,43,44,55,49,81,42,75,45,38,49,46,79,74,51,32,76,80,66,53,92,70,71,56,50,68,68,55,43,51,53,49,50,66,70,52,43,83,58,76,86,76,39,61,21,45,33,35,38,45,44,42,50,71,65,69,43,54,68,70,51,38,34,53,49,37,55,56,51,52,72,35,38,32,100,87,34,46,81,43,67,52,76,64,89,51,69,47,29,36,48,38,68,58,53,70,34,54,76,52,70,48,32,34,34,40,42,28,88,44,88,50,68,37,76,44,78,63,77,47,71,73,50,46,46,68,34,29,70,88,52,83,87,82,88,114

Foldseek 3Di:
DDDPPPPDDQDPDDQLDADKHKDWDPLLLVQVVLQDQPDEFEEEECADDDPQVVVVCVSGNYDYHYLHCQVVQAPPPDPPPCPLVNLLVVCCVRPDDLVSAQGQEYECEAVCQRDDLSSLLSVLVSNLSNHDPNHDYDYDADQDQKHFRTDWDWHDPDSTMIMTGHPGNDIDGTPRDDLVSCCVSNVSDHDDDD

Sequence (194 aa):
MPDQKSSQEPKRFNPAEPGTTESPSLALKYLLGYLDETRWSKVLDLGPAVGANVEFFTQYSCKLFIADLFQAFGPGRGNLELSGGALSRRLQQDLPSRDQAPFDIILAWDLLNYLEPEEMETAGRHLAALCSPKGLLFALLSNHHLLPDRPICFSIVDIETLTYDNRSTATRPSPHYREPDLERHLPAFVVETS

Nearest PDB structures (foldseek):
  9fd3-assembly1_A  TM=5.897E-01  e=3.888E-03  Kitasatospora cystarginea
  9fcq-assembly1_A  TM=5.922E-01  e=5.981E-03  Kitasatospora cystarginea
  9fcs-assembly2_B  TM=5.925E-01  e=6.765E-03  Kitasatospora cystarginea
  9fcu-assembly4_D  TM=5.934E-01  e=1.041E-02  Kitasatospora cystarginea
  9fcy-assembly3_C  TM=5.774E-01  e=1.107E-02  Kitasatospora cystarginea